Protein AF-R0KTE3-F1 (afdb_monomer)

pLDDT: mean 73.32, std 13.69, range [32.09, 93.12]

Mean predicted aligned error: 16.21 Å

Nearest PDB structures (foldseek):
  3prx-assembly2_D  TM=3.573E-01  e=3.200E+00  Naja kaouthia
  1yyc-assembly1_A  TM=2.427E-01  e=2.698E+00  Arabidopsis thaliana
  8ayh-assembly1_B  TM=3.514E-01  e=5.982E+00  Naja kaouthia
  3hs0-assembly1_F  TM=3.375E-01  e=6.332E+00  Naja kaouthia

Sequence (342 aa):
MNWLIIILIYLTNVMSEKNLFCIKKAYFLEHNFWSDDQRQDKTDKGYLFKVIISVKGDNSSRYGVEYDLTNCHYFKSTKLRYAVLDEWMMKDILHSKAYDDKCFLRFIFLFTDKSIQDHKCFKICESDVKLYKTYKLLEKMSENSMTLKSEELEIRMYHIKERFKGFAYIKLLKLNEYILKISEKKLKEKLENIKDDVKFKFYYFNSPFECLKNLQIFVKEIRCFKLVEENVLPSNLTGFVEISIDSTTTMQGSKFTDQLYEKCLNKIDTFDFDVENKSMQTLKFLFKKCCNHLKTKLLENHFLFLIGNEYTIDFYLDKFCDLIYESLELDHVKQILKIKKR

Foldseek 3Di:
DDVVVVVVVVVVVVPPPDPPDPVDDWDKDWDDCADLVLFFDQDPQATFAKKKKWWQADVRDIDIDIDGSVQWDQDPVVRIIIHTDDPVRVVRQVVCVVVVHFTKMKMKTWHANDTDDDPVCSVVRPPGIDIDIFIFTWADPDPRDIDTDPPPVVRVVVLLVVVVVVCVVVVVDDLVCLLPPDDLVNNVVVVVVCVVPCPDDDDPAPDPSRSVVVVSVVSNPFQWAAEDEPPPPPPPDDDDDPPPDDPQRYDYLVRQLVVLLVLLVVVVVVDDAPADPVLVVVVSVLSSVLSVVVSVVRNSVRDTHTDDPVCGPVNVSNVSSVVSCVVCPVVVSVCSRVVPPD

Radius of gyration: 31.29 Å; Cα contacts (8 Å, |Δi|>4): 355; chains: 1; bounding box: 75×63×82 Å

Organism: Nosema bombycis (strain CQ1 / CVCC 102059) (NCBI:txid578461)

Solvent-accessible surface area (backbone atoms only — not comparable to full-atom values): 20510 Å² total; per-residue (Å²): 132,59,66,67,57,54,50,50,52,48,54,53,54,63,58,68,80,47,97,74,79,77,83,73,87,83,47,70,44,80,55,77,91,58,51,100,82,68,44,65,58,78,49,100,76,26,15,63,60,39,39,36,43,30,40,65,38,97,83,75,49,67,54,70,51,80,39,40,77,89,62,47,46,74,40,82,90,78,74,44,31,33,35,72,52,53,70,67,57,48,49,35,53,56,53,40,50,74,72,78,43,84,40,54,40,36,40,36,41,34,16,25,87,59,80,81,90,49,79,80,55,61,77,70,52,67,85,64,56,45,77,46,75,52,61,33,42,56,43,78,78,49,99,89,43,69,46,76,44,80,59,60,67,64,42,49,52,51,54,52,52,58,50,52,52,51,38,43,73,74,62,70,62,49,60,53,55,47,66,41,90,67,50,72,66,62,55,48,55,58,51,59,79,38,62,93,70,67,90,67,88,64,88,92,34,99,39,75,64,54,48,52,51,53,47,31,51,51,59,59,70,51,51,41,58,38,59,39,59,80,85,72,55,79,78,82,68,83,84,80,76,87,74,82,74,58,72,86,36,44,44,42,44,66,59,49,38,53,55,35,45,50,56,43,49,56,64,51,71,74,51,95,69,92,63,60,72,68,59,56,50,52,51,54,51,50,51,50,50,52,37,52,50,50,44,54,53,49,60,68,33,81,71,88,44,67,48,50,99,88,34,48,68,68,56,51,40,50,53,53,35,52,50,54,46,58,75,58,36,60,66,56,48,54,39,68,62,52,67,75,84,113

Secondary structure (DSSP, 8-state):
--HHHHHHHHHHHHHHSS--------EEEEE-SS-TTS--PEETTEEEEEEEEEEE-TTS-EEEEEE-TTTEEEETTTTEEEEEEPHHHHHHHHHHHHTT---EEEEEEEEESS---SGGGGGTGGGG-EEEEEEEEEEEEETTEEEEE--HHHHHHHHHHHHHHHHHHTT---HHHHHTT--HHHHHHHHHTTTTT-----SSSSSHHHHHHHHHHHHHHS-B-EEE-GGGS-SS--SS------TTTEEEHHHHHHHHHHHHHHHHHTS-----HHHHHHHHHHHHHHHHHHHHHHHTT----B-BTTB-HHHHHHHHHHHHHHHT-HHHHHHHHHTT--

Structure (mmCIF, N/CA/C/O backbone):
data_AF-R0KTE3-F1
#
_entry.id   AF-R0KTE3-F1
#
loop_
_atom_site.group_PDB
_atom_site.id
_atom_site.type_symbol
_atom_site.label_atom_id
_atom_site.label_alt_id
_atom_site.label_comp_id
_atom_site.label_asym_id
_atom_site.label_entity_id
_atom_site.label_seq_id
_atom_site.pdbx_PDB_ins_code
_atom_site.Cartn_x
_atom_site.Cartn_y
_atom_site.Cartn_z
_atom_site.occupancy
_atom_site.B_iso_or_equiv
_atom_site.auth_seq_id
_atom_site.auth_comp_id
_atom_site.auth_asym_id
_atom_site.auth_atom_id
_atom_site.pdbx_PDB_model_num
ATOM 1 N N . MET A 1 1 ? 49.357 38.062 -41.057 1.00 52.97 1 MET A N 1
ATOM 2 C CA . MET A 1 1 ? 48.260 37.890 -40.080 1.00 52.97 1 MET A CA 1
ATOM 3 C C . MET A 1 1 ? 47.536 36.609 -40.446 1.00 52.97 1 MET A C 1
ATOM 5 O O . MET A 1 1 ? 47.064 36.495 -41.568 1.00 52.97 1 MET A O 1
ATOM 9 N N . ASN A 1 2 ? 47.632 35.587 -39.599 1.00 68.62 2 ASN A N 1
ATOM 10 C CA . ASN A 1 2 ? 47.331 34.212 -39.986 1.00 68.62 2 ASN A CA 1
ATOM 11 C C . ASN A 1 2 ? 45.809 34.036 -40.107 1.00 68.62 2 ASN A C 1
ATOM 13 O O . ASN A 1 2 ? 45.103 34.187 -39.113 1.00 68.62 2 ASN A O 1
ATOM 17 N N . TRP A 1 3 ? 45.295 33.742 -41.303 1.00 62.78 3 TRP A N 1
ATOM 18 C CA . TRP A 1 3 ? 43.854 33.576 -41.549 1.00 62.78 3 TRP A CA 1
ATOM 19 C C . TRP A 1 3 ? 43.215 32.534 -40.626 1.00 62.78 3 TRP A C 1
ATOM 21 O O . TRP A 1 3 ? 42.072 32.684 -40.216 1.00 62.78 3 TRP A O 1
ATOM 31 N N . LEU A 1 4 ? 43.998 31.540 -40.210 1.00 65.94 4 LEU A N 1
ATOM 32 C CA . LEU A 1 4 ? 43.628 30.528 -39.223 1.00 65.94 4 LEU A CA 1
ATOM 33 C C . LEU A 1 4 ? 43.322 31.123 -37.837 1.00 65.94 4 LEU A C 1
ATOM 35 O O . LEU A 1 4 ? 42.384 30.691 -37.181 1.00 65.94 4 LEU A O 1
ATOM 39 N N . ILE A 1 5 ? 44.066 32.153 -37.420 1.00 70.81 5 ILE A N 1
ATOM 40 C CA . ILE A 1 5 ? 43.830 32.877 -36.161 1.00 70.81 5 ILE A CA 1
ATOM 41 C C . ILE A 1 5 ? 42.570 33.735 -36.281 1.00 70.81 5 ILE A C 1
ATOM 43 O O . ILE A 1 5 ? 41.778 33.777 -35.350 1.00 70.81 5 ILE A O 1
ATOM 47 N N . ILE A 1 6 ? 42.342 34.363 -37.437 1.00 70.19 6 ILE A N 1
ATOM 48 C CA . ILE A 1 6 ? 41.121 35.141 -37.689 1.00 70.19 6 ILE A CA 1
ATOM 49 C C . ILE A 1 6 ? 39.896 34.218 -37.677 1.00 70.19 6 ILE A C 1
ATOM 51 O O . ILE A 1 6 ? 38.914 34.544 -37.025 1.00 70.19 6 ILE A O 1
ATOM 55 N N . ILE A 1 7 ? 39.971 33.043 -38.313 1.00 73.19 7 ILE A N 1
ATOM 56 C CA . ILE A 1 7 ? 38.907 32.026 -38.300 1.00 73.19 7 ILE A CA 1
ATOM 57 C C . ILE A 1 7 ? 38.677 31.485 -36.884 1.00 73.19 7 ILE A C 1
ATOM 59 O O . ILE A 1 7 ? 37.528 31.353 -36.478 1.00 73.19 7 ILE A O 1
ATOM 63 N N . LEU A 1 8 ? 39.736 31.213 -36.114 1.00 67.19 8 LEU A N 1
ATOM 64 C CA . LEU A 1 8 ? 39.616 30.762 -34.724 1.00 67.19 8 LEU A CA 1
ATOM 65 C C . LEU A 1 8 ? 38.976 31.827 -33.829 1.00 67.19 8 LEU A C 1
ATOM 67 O O . LEU A 1 8 ? 38.082 31.485 -33.066 1.00 67.19 8 LEU A O 1
ATOM 71 N N . ILE A 1 9 ? 39.368 33.099 -33.971 1.00 69.69 9 ILE A N 1
ATOM 72 C CA . ILE A 1 9 ? 38.763 34.233 -33.252 1.00 69.69 9 ILE A CA 1
ATOM 73 C C . ILE A 1 9 ? 37.302 34.428 -33.672 1.00 69.69 9 ILE A C 1
ATOM 75 O O . ILE A 1 9 ? 36.454 34.735 -32.841 1.00 69.69 9 ILE A O 1
ATOM 79 N N . TYR A 1 10 ? 36.981 34.226 -34.952 1.00 62.72 10 TYR A N 1
ATOM 80 C CA . TYR A 1 10 ? 35.607 34.311 -35.443 1.00 62.72 10 TYR A CA 1
ATOM 81 C C . TYR A 1 10 ? 34.751 33.155 -34.913 1.00 62.72 10 TYR A C 1
ATOM 83 O O . TYR A 1 10 ? 33.626 33.380 -34.490 1.00 62.72 10 TYR A O 1
ATOM 91 N N . LEU A 1 11 ? 35.285 31.930 -34.863 1.00 59.88 11 LEU A N 1
ATOM 92 C CA . LEU A 1 11 ? 34.605 30.774 -34.276 1.00 59.88 11 LEU A CA 1
ATOM 93 C C . LEU A 1 11 ? 34.394 30.949 -32.768 1.00 59.88 11 LEU A C 1
ATOM 95 O O . LEU A 1 11 ? 33.311 30.640 -32.283 1.00 59.88 11 LEU A O 1
ATOM 99 N N . THR A 1 12 ? 35.371 31.486 -32.032 1.00 55.06 12 THR A N 1
ATOM 100 C CA . THR A 1 12 ? 35.216 31.744 -30.592 1.00 55.06 12 THR A CA 1
ATOM 101 C C . THR A 1 12 ? 34.282 32.919 -30.297 1.00 55.06 12 THR A C 1
ATOM 103 O O . THR A 1 12 ? 33.508 32.823 -29.348 1.00 55.06 12 THR A O 1
ATOM 106 N N . ASN A 1 13 ? 34.273 33.979 -31.115 1.00 52.38 13 ASN A N 1
ATOM 107 C CA . ASN A 1 13 ? 33.342 35.107 -30.958 1.00 52.38 13 ASN A CA 1
ATOM 108 C C . ASN A 1 13 ? 31.910 34.770 -31.408 1.00 52.38 13 ASN A C 1
ATOM 110 O O . ASN A 1 13 ? 30.953 35.177 -30.758 1.00 52.38 13 ASN A O 1
ATOM 114 N N . VAL A 1 14 ? 31.730 33.967 -32.462 1.00 54.00 14 VAL A N 1
ATOM 115 C CA . VAL A 1 14 ? 30.402 33.451 -32.849 1.00 54.00 14 VAL A CA 1
ATOM 116 C C . VAL A 1 14 ? 29.874 32.457 -31.805 1.00 54.00 14 VAL A C 1
ATOM 118 O O . VAL A 1 14 ? 28.663 32.361 -31.608 1.00 54.00 14 VAL A O 1
ATOM 121 N N . MET A 1 15 ? 30.761 31.755 -31.089 1.00 49.03 15 MET A N 1
ATOM 122 C CA . MET A 1 15 ? 30.384 30.880 -29.975 1.00 49.03 15 MET A CA 1
ATOM 123 C C . MET A 1 15 ? 30.078 31.617 -28.661 1.00 49.03 15 MET A C 1
ATOM 125 O O . MET A 1 15 ? 29.427 31.019 -27.806 1.00 49.03 15 MET A O 1
ATOM 129 N N . SER A 1 16 ? 30.503 32.874 -28.474 1.00 46.66 16 SER A N 1
ATOM 130 C CA . SER A 1 16 ? 30.312 33.592 -27.202 1.00 46.66 16 SER A CA 1
ATOM 131 C C . SER A 1 16 ? 29.009 34.399 -27.119 1.00 46.66 16 SER A C 1
ATOM 133 O O . SER A 1 16 ? 28.494 34.592 -26.021 1.00 46.66 16 SER A O 1
ATOM 135 N N . GLU A 1 17 ? 28.423 34.820 -28.246 1.00 48.06 17 GLU A N 1
ATOM 136 C CA . GLU A 1 17 ? 27.247 35.712 -28.239 1.00 48.06 17 GLU A CA 1
ATOM 137 C C . GLU A 1 17 ? 25.883 35.001 -28.286 1.00 48.06 17 GLU A C 1
ATOM 139 O O . GLU A 1 17 ? 24.845 35.633 -28.079 1.00 48.06 17 GLU A O 1
ATOM 144 N N . LYS A 1 18 ? 25.837 33.679 -28.495 1.00 44.41 18 LYS A N 1
ATOM 145 C CA . LYS A 1 18 ? 24.596 32.895 -28.386 1.00 44.41 18 LYS A CA 1
ATOM 146 C C . LYS A 1 18 ? 24.869 31.553 -27.721 1.00 44.41 18 LYS A C 1
ATOM 148 O O . LYS A 1 18 ? 25.571 30.721 -28.281 1.00 44.41 18 LYS A O 1
ATOM 153 N N . ASN A 1 19 ? 24.244 31.330 -26.564 1.00 47.84 19 ASN A N 1
ATOM 154 C CA . ASN A 1 19 ? 24.105 30.043 -25.870 1.00 47.84 19 ASN A CA 1
ATOM 155 C C . ASN A 1 19 ? 23.561 28.934 -26.806 1.00 47.84 19 ASN A C 1
ATOM 157 O O . ASN A 1 19 ? 22.379 28.602 -26.749 1.00 47.84 19 ASN A O 1
ATOM 161 N N . LEU A 1 20 ? 24.387 28.378 -27.698 1.00 47.66 20 LEU A N 1
ATOM 162 C CA . LEU A 1 20 ? 23.960 27.418 -28.729 1.00 47.66 20 LEU A CA 1
ATOM 163 C C . LEU A 1 20 ? 24.294 25.962 -28.401 1.00 47.66 20 LEU A C 1
ATOM 165 O O . LEU A 1 20 ? 23.737 25.062 -29.025 1.00 47.66 20 LEU A O 1
ATOM 169 N N . PHE A 1 21 ? 25.116 25.698 -27.385 1.00 44.34 21 PHE A N 1
ATOM 170 C CA . PHE A 1 21 ? 25.274 24.344 -26.859 1.00 44.34 21 PHE A CA 1
ATOM 171 C C . PHE A 1 21 ? 24.384 24.160 -25.637 1.00 44.34 21 PHE A C 1
ATOM 173 O O . PHE A 1 21 ? 24.804 24.328 -24.495 1.00 44.34 21 PHE A O 1
ATOM 180 N N . CYS A 1 22 ? 23.130 23.782 -25.881 1.00 44.28 22 CYS A N 1
ATOM 181 C CA . CYS A 1 22 ? 22.333 23.156 -24.839 1.00 44.28 22 CYS A CA 1
ATOM 182 C C . CYS A 1 22 ? 22.894 21.741 -24.633 1.00 44.28 22 CYS A C 1
ATOM 184 O O . CYS A 1 22 ? 22.563 20.816 -25.376 1.00 44.28 22 CYS A O 1
ATOM 186 N N . ILE A 1 23 ? 23.801 21.576 -23.665 1.00 52.78 23 ILE A N 1
ATOM 187 C CA . ILE A 1 23 ? 24.231 20.248 -23.216 1.00 52.78 23 ILE A CA 1
ATOM 188 C C . ILE A 1 23 ? 23.032 19.622 -22.501 1.00 52.78 23 ILE A C 1
ATOM 190 O O . ILE A 1 23 ? 22.838 19.794 -21.299 1.00 52.78 23 ILE A O 1
ATOM 194 N N . LYS A 1 24 ? 22.181 18.930 -23.262 1.00 61.94 24 LYS A N 1
ATOM 195 C CA . LYS A 1 24 ? 21.044 18.204 -22.707 1.00 61.94 24 LYS A CA 1
ATOM 196 C C . LYS A 1 24 ? 21.540 16.870 -22.163 1.00 61.94 24 LYS A C 1
ATOM 198 O O . LYS A 1 24 ? 22.007 16.017 -22.916 1.00 61.94 24 LYS A O 1
ATOM 203 N N . LYS A 1 25 ? 21.446 16.686 -20.846 1.00 72.19 25 LYS A N 1
ATOM 204 C CA . LYS A 1 25 ? 21.717 15.393 -20.212 1.00 72.19 25 LYS A CA 1
ATOM 205 C C . LYS A 1 25 ? 20.638 14.407 -20.665 1.00 72.19 25 LYS A C 1
ATOM 207 O O . LYS A 1 25 ? 19.462 14.603 -20.375 1.00 72.19 25 LYS A O 1
ATOM 212 N N . ALA A 1 26 ? 21.040 13.379 -21.404 1.00 78.25 26 ALA A N 1
ATOM 213 C CA . ALA A 1 26 ? 20.163 12.285 -21.798 1.00 78.25 26 ALA A CA 1
ATOM 214 C C . ALA A 1 26 ? 20.312 11.131 -20.806 1.00 78.25 26 ALA A C 1
ATOM 216 O O . ALA A 1 26 ? 21.421 10.804 -20.377 1.00 78.25 26 ALA A O 1
ATOM 217 N N . TYR A 1 27 ? 19.190 10.520 -20.448 1.00 84.19 27 TYR A N 1
ATOM 218 C CA . TYR A 1 27 ? 19.152 9.367 -19.565 1.00 84.19 27 TYR A CA 1
ATOM 219 C C . TYR A 1 27 ? 18.698 8.155 -20.360 1.00 84.19 27 TYR A C 1
ATOM 221 O O . TYR A 1 27 ? 17.796 8.241 -21.192 1.00 84.19 27 TYR A O 1
ATOM 229 N N . PHE A 1 28 ? 19.333 7.023 -20.094 1.00 87.62 28 PHE A N 1
ATOM 230 C CA . PHE A 1 28 ? 19.101 5.794 -20.828 1.00 87.62 28 PHE A CA 1
ATOM 231 C C . PHE A 1 28 ? 18.788 4.675 -19.847 1.00 87.62 28 PHE A C 1
ATOM 233 O O . PHE A 1 28 ? 19.447 4.542 -18.816 1.00 87.62 28 PHE A O 1
ATOM 240 N N . LEU A 1 29 ? 17.795 3.861 -20.186 1.00 89.12 29 LEU A N 1
ATOM 241 C CA . LEU A 1 29 ? 17.540 2.599 -19.517 1.00 89.12 29 LEU A CA 1
ATOM 242 C C . LEU A 1 29 ? 18.116 1.470 -20.356 1.00 89.12 29 LEU A C 1
ATOM 244 O O . LEU A 1 29 ? 17.641 1.219 -21.461 1.00 89.12 29 LEU A O 1
ATOM 248 N N . GLU A 1 30 ? 19.097 0.772 -19.802 1.00 89.69 30 GLU A N 1
ATOM 249 C CA . GLU A 1 30 ? 19.595 -0.477 -20.365 1.00 89.69 30 GLU A CA 1
ATOM 250 C C . GLU A 1 30 ? 18.544 -1.593 -20.223 1.00 89.69 30 GLU A C 1
ATOM 252 O O . GLU A 1 30 ? 17.958 -1.765 -19.150 1.00 89.69 30 GLU A O 1
ATOM 257 N N . HIS A 1 31 ? 18.275 -2.344 -21.295 1.00 86.62 31 HIS A N 1
ATOM 258 C CA . HIS A 1 31 ? 17.263 -3.405 -21.279 1.00 86.62 31 HIS A CA 1
ATOM 259 C C . HIS A 1 31 ? 17.545 -4.564 -22.246 1.00 86.62 31 HIS A C 1
ATOM 261 O O . HIS A 1 31 ? 18.349 -4.467 -23.168 1.00 86.62 31 HIS A O 1
ATOM 267 N N . ASN A 1 32 ? 16.796 -5.657 -22.074 1.00 84.81 32 ASN A N 1
ATOM 268 C CA . ASN A 1 32 ? 16.835 -6.861 -22.911 1.00 84.81 32 ASN A CA 1
ATOM 269 C C . ASN A 1 32 ? 15.440 -7.302 -23.409 1.00 84.81 32 ASN A C 1
ATOM 271 O O . ASN A 1 32 ? 15.202 -8.483 -23.623 1.00 84.81 32 ASN A O 1
ATOM 275 N N . PHE A 1 33 ? 14.501 -6.362 -23.569 1.00 85.38 33 PHE A N 1
ATOM 276 C CA . PHE A 1 33 ? 13.105 -6.660 -23.938 1.00 85.38 33 PHE A CA 1
ATOM 277 C C . PHE A 1 33 ? 12.910 -7.399 -25.278 1.00 85.38 33 PHE A C 1
ATOM 279 O O . PHE A 1 33 ? 12.030 -8.248 -25.362 1.00 85.38 33 PHE A O 1
ATOM 286 N N . TRP A 1 34 ? 13.701 -7.073 -26.304 1.00 82.00 34 TRP A N 1
ATOM 287 C CA . TRP A 1 34 ? 13.655 -7.686 -27.647 1.00 82.00 34 TRP A CA 1
ATOM 288 C C . TRP A 1 34 ? 14.995 -8.343 -27.989 1.00 82.00 34 TRP A C 1
ATOM 290 O O . TRP A 1 34 ? 15.933 -8.178 -27.216 1.00 82.00 34 TRP A O 1
ATOM 300 N N . SER A 1 35 ? 15.111 -9.050 -29.114 1.00 72.75 35 SER A N 1
ATOM 301 C CA . SER A 1 35 ? 16.341 -9.711 -29.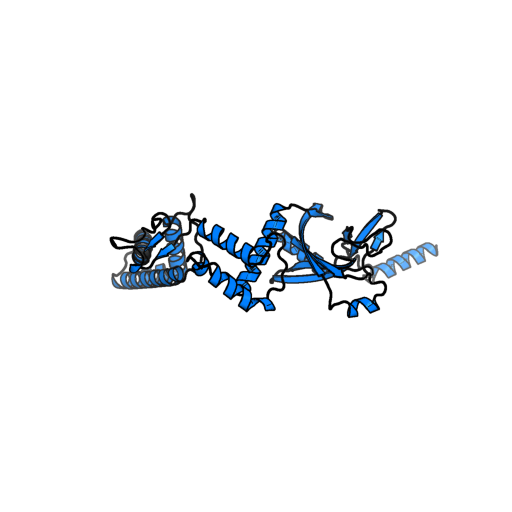594 1.00 72.75 35 SER A CA 1
ATOM 302 C C . SER A 1 35 ? 17.312 -8.781 -30.341 1.00 72.75 35 SER A C 1
ATOM 304 O O . SER A 1 35 ? 17.004 -7.624 -30.653 1.00 72.75 35 SER A O 1
ATOM 306 N N . ASP A 1 36 ? 18.525 -9.285 -30.616 1.00 68.88 36 ASP A N 1
ATOM 307 C CA . ASP A 1 36 ? 19.674 -8.598 -31.261 1.00 68.88 36 ASP A CA 1
ATOM 308 C C . ASP A 1 36 ? 19.378 -8.018 -32.636 1.00 68.88 36 ASP A C 1
ATOM 310 O O . ASP A 1 36 ? 19.918 -6.975 -32.999 1.00 68.88 36 ASP A O 1
ATOM 314 N N . ASP A 1 37 ? 18.435 -8.614 -33.345 1.00 68.56 37 ASP A N 1
ATOM 315 C CA . ASP A 1 37 ? 17.954 -8.185 -34.651 1.00 68.56 37 ASP A CA 1
ATOM 316 C C . ASP A 1 37 ? 16.682 -7.322 -34.586 1.00 68.56 37 ASP A C 1
ATOM 318 O O . ASP A 1 37 ? 16.039 -7.115 -35.613 1.00 68.56 37 ASP A O 1
ATOM 322 N N . GLN A 1 38 ? 16.317 -6.812 -33.399 1.00 66.38 38 GLN A N 1
ATOM 323 C CA . GLN A 1 38 ? 15.084 -6.047 -33.161 1.00 66.38 38 GLN A CA 1
ATOM 324 C C . GLN A 1 38 ? 13.821 -6.806 -33.605 1.00 66.38 38 GLN A C 1
ATOM 326 O O . GLN A 1 38 ? 12.817 -6.202 -33.985 1.00 66.38 38 GLN A O 1
ATOM 331 N N . ARG A 1 39 ? 13.849 -8.142 -33.560 1.00 71.81 39 ARG A N 1
ATOM 332 C CA . ARG A 1 39 ? 12.676 -8.960 -33.853 1.00 71.81 39 ARG A CA 1
ATOM 333 C C . ARG A 1 39 ? 11.830 -9.166 -32.604 1.00 71.81 39 ARG A C 1
ATOM 335 O O . ARG A 1 39 ? 12.275 -9.052 -31.461 1.00 71.81 39 ARG A O 1
ATOM 342 N N . GLN A 1 40 ? 10.556 -9.441 -32.850 1.00 77.31 40 GLN A N 1
ATOM 343 C CA . GLN A 1 40 ? 9.650 -9.895 -31.809 1.00 77.31 40 GLN A CA 1
ATOM 344 C C . GLN A 1 40 ? 9.795 -11.405 -31.673 1.00 77.31 40 GLN A C 1
ATOM 346 O O . GLN A 1 40 ? 9.315 -12.157 -32.524 1.00 77.31 40 GLN A O 1
ATOM 351 N N . ASP A 1 41 ? 10.418 -11.843 -30.589 1.00 81.69 41 ASP A N 1
ATOM 352 C CA . ASP A 1 41 ? 10.446 -13.258 -30.252 1.00 81.69 41 ASP A CA 1
ATOM 353 C C . ASP A 1 41 ? 9.087 -13.708 -29.716 1.00 81.69 41 ASP A C 1
ATOM 355 O O . ASP A 1 41 ? 8.407 -12.998 -28.963 1.00 81.69 41 ASP A O 1
ATOM 359 N N . LYS A 1 42 ? 8.685 -14.920 -30.104 1.00 85.94 42 LYS A N 1
ATOM 360 C CA . LYS A 1 42 ? 7.496 -15.557 -29.545 1.00 85.94 42 LYS A CA 1
ATOM 361 C C . LYS A 1 42 ? 7.826 -16.086 -28.153 1.00 85.94 42 LYS A C 1
ATOM 363 O O . LYS A 1 42 ? 8.669 -16.964 -28.002 1.00 85.94 42 LYS A O 1
ATOM 368 N N . THR A 1 43 ? 7.107 -15.598 -27.154 1.00 86.06 43 THR A N 1
ATOM 369 C CA . THR A 1 43 ? 7.137 -16.117 -25.781 1.00 86.06 43 THR A CA 1
ATOM 370 C C . THR A 1 43 ? 5.931 -17.020 -25.514 1.00 86.06 43 THR A C 1
ATOM 372 O O . THR A 1 43 ? 4.998 -17.094 -26.320 1.00 86.06 43 THR A O 1
ATOM 375 N N . ASP A 1 44 ? 5.903 -17.657 -24.344 1.00 84.31 44 ASP A N 1
ATOM 376 C CA . ASP A 1 44 ? 4.721 -18.332 -23.786 1.00 84.31 44 ASP A CA 1
ATOM 377 C C . ASP A 1 44 ? 3.484 -17.412 -23.717 1.00 84.31 44 ASP A C 1
ATOM 379 O O . ASP A 1 44 ? 2.344 -17.870 -23.797 1.00 84.31 44 ASP A O 1
ATOM 383 N N . LYS A 1 45 ? 3.705 -16.095 -23.626 1.00 82.44 45 LYS A N 1
ATOM 384 C CA . LYS A 1 45 ? 2.665 -15.058 -23.565 1.00 82.44 45 LYS A CA 1
ATOM 385 C C . LYS A 1 45 ? 2.306 -14.457 -24.927 1.00 82.44 45 LYS A C 1
ATOM 387 O O . LYS A 1 45 ? 1.393 -13.633 -24.978 1.00 82.44 45 LYS A O 1
ATOM 392 N N . GLY A 1 46 ? 2.980 -14.865 -26.004 1.00 87.19 46 GLY A N 1
ATOM 393 C CA . GLY A 1 46 ? 2.856 -14.294 -27.348 1.00 87.19 46 GLY A CA 1
ATOM 394 C C . GLY A 1 46 ? 4.054 -13.419 -27.729 1.00 87.19 46 GLY A C 1
ATOM 395 O O . GLY A 1 46 ? 5.143 -13.554 -27.173 1.00 87.19 46 GLY A O 1
ATOM 396 N N . TYR A 1 47 ? 3.861 -12.519 -28.685 1.00 87.75 47 TYR A N 1
ATOM 397 C CA . TYR A 1 47 ? 4.879 -11.598 -29.188 1.00 87.75 47 TYR A CA 1
ATOM 398 C C . TYR A 1 47 ? 4.861 -10.291 -28.397 1.00 87.75 47 TYR A C 1
ATOM 400 O O . TYR A 1 47 ? 3.812 -9.645 -28.306 1.00 87.75 47 TYR A O 1
ATOM 408 N N . LEU A 1 48 ? 6.005 -9.896 -27.822 1.00 87.69 48 LEU A N 1
ATOM 409 C CA . LEU A 1 48 ? 6.117 -8.621 -27.111 1.00 87.69 48 LEU A CA 1
ATOM 410 C C . LEU A 1 48 ? 6.059 -7.466 -28.110 1.00 87.69 48 LEU A C 1
ATOM 412 O O . LEU A 1 48 ? 6.987 -7.239 -28.887 1.00 87.69 48 LEU A O 1
ATOM 416 N N . PHE A 1 49 ? 4.970 -6.717 -28.037 1.00 84.44 49 PHE A N 1
ATOM 417 C CA . PHE A 1 49 ? 4.704 -5.606 -28.929 1.00 84.44 49 PHE A CA 1
ATOM 418 C C . PHE A 1 49 ? 5.194 -4.278 -28.328 1.00 84.44 49 PHE A C 1
ATOM 420 O O . PHE A 1 49 ? 5.912 -3.536 -28.996 1.00 84.44 49 PHE A O 1
ATOM 427 N N . LYS A 1 50 ? 4.847 -3.986 -27.071 1.00 87.75 50 LYS A N 1
ATOM 428 C CA . LYS A 1 50 ? 5.121 -2.685 -26.442 1.00 87.75 50 LYS A CA 1
ATOM 429 C C . LYS A 1 50 ? 5.464 -2.845 -24.963 1.00 87.75 50 LYS A C 1
ATOM 431 O O . LYS A 1 50 ? 4.919 -3.715 -24.280 1.00 87.75 50 LYS A O 1
ATOM 436 N N . VAL A 1 51 ? 6.340 -1.983 -24.459 1.00 89.56 51 VAL A N 1
ATOM 437 C CA . VAL A 1 51 ? 6.681 -1.862 -23.039 1.00 89.56 51 VAL A CA 1
ATOM 438 C C . VAL A 1 51 ? 6.372 -0.447 -22.578 1.00 89.56 51 VAL A C 1
ATOM 440 O O . VAL A 1 51 ? 6.947 0.508 -23.073 1.00 89.56 51 VAL A O 1
ATOM 443 N N . ILE A 1 52 ? 5.486 -0.292 -21.602 1.00 91.12 52 ILE A N 1
ATOM 444 C CA . ILE A 1 52 ? 5.200 1.000 -20.978 1.00 91.12 52 ILE A CA 1
ATOM 445 C C . ILE A 1 52 ? 5.919 1.047 -19.639 1.00 91.12 52 ILE A C 1
ATOM 447 O O . ILE A 1 52 ? 5.674 0.205 -18.768 1.00 91.12 52 ILE A O 1
ATOM 451 N N . ILE A 1 53 ? 6.779 2.043 -19.454 1.00 91.75 53 ILE A N 1
ATOM 452 C CA . ILE A 1 53 ? 7.484 2.275 -18.195 1.00 91.75 53 ILE A CA 1
ATOM 453 C C . ILE A 1 53 ? 6.928 3.543 -17.576 1.00 91.75 53 ILE A C 1
ATOM 455 O O . ILE A 1 53 ? 6.759 4.550 -18.248 1.00 91.75 53 ILE A O 1
ATOM 459 N N . SER A 1 54 ? 6.593 3.489 -16.293 1.00 90.56 54 SER A N 1
ATOM 460 C CA . SER A 1 54 ? 6.013 4.633 -15.592 1.00 90.56 54 SER A CA 1
ATOM 461 C C . SER A 1 54 ? 6.505 4.737 -14.162 1.00 90.56 54 SER A C 1
ATOM 463 O O . SER A 1 54 ? 6.786 3.729 -13.512 1.00 90.56 54 SER A O 1
ATOM 465 N N . VAL A 1 55 ? 6.549 5.963 -13.663 1.00 88.50 55 VAL A N 1
ATOM 466 C CA . VAL A 1 55 ? 6.917 6.310 -12.290 1.00 88.50 55 VAL A CA 1
ATOM 467 C C . VAL A 1 55 ? 5.747 7.043 -11.635 1.00 88.50 55 VAL A C 1
ATOM 469 O O . VAL A 1 55 ? 4.863 7.570 -12.314 1.00 88.50 55 VAL A O 1
ATOM 472 N N . LYS A 1 56 ? 5.655 6.970 -10.307 1.00 82.44 56 LYS A N 1
ATOM 473 C CA . LYS A 1 56 ? 4.633 7.695 -9.549 1.00 82.44 56 LYS A CA 1
ATOM 474 C C . LYS A 1 56 ? 5.149 9.113 -9.284 1.00 82.44 56 LYS A C 1
ATOM 476 O O . LYS A 1 56 ? 6.212 9.233 -8.690 1.00 82.44 56 LYS A O 1
ATOM 481 N N . GLY A 1 57 ? 4.382 10.124 -9.683 1.00 72.88 57 GLY A N 1
ATOM 482 C CA . GLY A 1 57 ? 4.654 11.525 -9.363 1.00 72.88 57 GLY A CA 1
ATOM 483 C C . GLY A 1 57 ? 3.975 11.984 -8.066 1.00 72.88 57 GLY A C 1
ATOM 484 O O . GLY A 1 57 ? 3.265 11.216 -7.397 1.00 72.88 57 GLY A O 1
ATOM 485 N N . ASP A 1 58 ? 4.162 13.264 -7.752 1.00 60.22 58 ASP A N 1
ATOM 486 C CA . ASP A 1 58 ? 3.862 13.886 -6.451 1.00 60.22 58 ASP A CA 1
ATOM 487 C C . ASP A 1 58 ? 2.377 13.805 -6.059 1.00 60.22 58 ASP A C 1
ATOM 489 O O . ASP A 1 58 ? 2.040 13.548 -4.905 1.00 60.22 58 ASP A O 1
ATOM 493 N N . ASN A 1 59 ? 1.469 13.872 -7.038 1.00 57.09 59 ASN A N 1
ATOM 494 C CA . ASN A 1 59 ? 0.017 13.855 -6.817 1.00 57.09 59 ASN A CA 1
ATOM 495 C C . ASN A 1 59 ? -0.637 12.500 -7.097 1.00 57.09 59 ASN A C 1
ATOM 497 O O . ASN A 1 59 ? -1.809 12.432 -7.465 1.00 57.09 59 ASN A O 1
ATOM 501 N N . SER A 1 60 ? 0.104 11.395 -6.979 1.00 60.72 60 SER A N 1
ATOM 502 C CA . SER A 1 60 ? -0.357 10.039 -7.332 1.00 60.72 60 SER A CA 1
ATOM 503 C C . SER A 1 60 ? -0.737 9.820 -8.805 1.00 60.72 60 SER A C 1
ATOM 505 O O . SER A 1 60 ? -1.081 8.696 -9.185 1.00 60.72 60 SER A O 1
ATOM 507 N N . SER A 1 61 ? -0.576 10.843 -9.648 1.00 67.44 61 SER A N 1
ATOM 508 C CA . SER A 1 61 ? -0.495 10.703 -11.096 1.00 67.44 61 SER A CA 1
ATOM 509 C C . SER A 1 61 ? 0.722 9.853 -11.471 1.00 67.44 61 SER A C 1
ATOM 511 O O . SER A 1 61 ? 1.705 9.743 -10.731 1.00 67.44 61 SER A O 1
ATOM 513 N N . ARG A 1 62 ? 0.633 9.176 -12.616 1.00 71.44 62 ARG A N 1
ATOM 514 C CA . ARG A 1 62 ? 1.747 8.412 -13.173 1.00 71.44 62 ARG A CA 1
ATOM 515 C C . ARG A 1 62 ? 2.115 8.998 -14.513 1.00 71.44 62 ARG A C 1
ATOM 517 O O . ARG A 1 62 ? 1.276 8.994 -15.411 1.00 71.44 62 ARG A O 1
ATOM 524 N N . TYR A 1 63 ? 3.361 9.419 -14.645 1.00 79.44 63 TYR A N 1
ATOM 525 C CA . TYR A 1 63 ? 3.940 9.682 -15.946 1.00 79.44 63 TYR A CA 1
ATOM 526 C C . TYR A 1 63 ? 4.458 8.364 -16.527 1.00 79.44 63 TYR A C 1
ATOM 528 O O . TYR A 1 63 ? 5.088 7.573 -15.817 1.00 79.44 63 TYR A O 1
ATOM 536 N N . GLY A 1 64 ? 4.122 8.081 -17.784 1.00 83.94 64 GLY A N 1
ATOM 537 C CA . GLY A 1 64 ? 4.485 6.842 -18.455 1.00 83.94 64 GLY A CA 1
ATOM 538 C C . GLY A 1 64 ? 4.949 7.088 -19.877 1.00 83.94 64 GLY A C 1
ATOM 539 O O . GLY A 1 64 ? 4.334 7.868 -20.595 1.00 83.94 64 GLY A O 1
ATOM 540 N N . VAL A 1 65 ? 6.012 6.393 -20.263 1.00 87.06 65 VAL A N 1
ATOM 541 C CA . VAL A 1 65 ? 6.585 6.420 -21.605 1.00 87.06 65 VAL A CA 1
ATOM 542 C C . VAL A 1 65 ? 6.408 5.046 -22.227 1.00 87.06 65 VAL A C 1
ATOM 544 O O . VAL A 1 65 ? 6.594 4.017 -21.569 1.00 87.06 65 VAL A O 1
ATOM 547 N N . GLU A 1 66 ? 6.011 5.040 -23.490 1.00 88.88 66 GLU A N 1
ATOM 548 C CA . GLU A 1 66 ? 5.819 3.828 -24.268 1.00 88.88 66 GLU A CA 1
ATOM 549 C C . GLU A 1 66 ? 7.053 3.544 -25.112 1.00 88.88 66 GLU A C 1
ATOM 551 O O . GLU A 1 66 ? 7.559 4.424 -25.802 1.00 88.88 66 GLU A O 1
ATOM 556 N N . TYR A 1 67 ? 7.504 2.299 -25.072 1.00 87.62 67 TYR A N 1
ATOM 557 C CA . TYR A 1 67 ? 8.645 1.806 -25.817 1.00 87.62 67 TYR A CA 1
ATOM 558 C C . TYR A 1 67 ? 8.225 0.668 -26.731 1.00 87.62 67 TYR A C 1
ATOM 560 O O . TYR A 1 67 ? 7.496 -0.243 -26.327 1.00 87.62 67 TYR A O 1
ATOM 568 N N . ASP A 1 68 ? 8.714 0.714 -27.956 1.00 83.81 68 ASP A N 1
ATOM 569 C CA . ASP A 1 68 ? 8.564 -0.313 -28.970 1.00 83.81 68 ASP A CA 1
ATOM 570 C C . ASP A 1 68 ? 9.858 -0.415 -29.796 1.00 83.81 68 ASP A C 1
ATOM 572 O O . ASP A 1 68 ? 10.895 0.161 -29.461 1.00 83.81 68 ASP A O 1
ATOM 576 N N . LEU A 1 69 ? 9.822 -1.184 -30.881 1.00 77.56 69 LEU A N 1
ATOM 577 C CA . LEU A 1 69 ? 10.993 -1.394 -31.733 1.00 77.56 69 LEU A CA 1
ATOM 578 C C . LEU A 1 69 ? 11.526 -0.108 -32.390 1.00 77.56 69 LEU A C 1
ATOM 580 O O . LEU A 1 69 ? 12.686 -0.079 -32.795 1.00 77.56 69 LEU A O 1
ATOM 584 N N . THR A 1 70 ? 10.716 0.948 -32.500 1.00 75.94 70 THR A N 1
ATOM 585 C CA . THR A 1 70 ? 11.076 2.188 -33.205 1.00 75.94 70 THR A CA 1
ATOM 586 C C . THR A 1 70 ? 11.846 3.180 -32.336 1.00 75.94 70 THR A C 1
ATOM 588 O O . THR A 1 70 ? 12.585 4.005 -32.871 1.00 75.94 70 THR A O 1
ATOM 591 N N . ASN A 1 71 ? 11.713 3.100 -31.009 1.00 78.50 71 ASN A N 1
ATOM 592 C CA . ASN A 1 71 ? 12.305 4.058 -30.068 1.00 78.50 71 ASN A CA 1
ATOM 593 C C . ASN A 1 71 ? 13.280 3.422 -29.058 1.00 78.50 71 ASN A C 1
ATOM 595 O O . ASN A 1 71 ? 13.696 4.063 -28.089 1.00 78.50 71 ASN A O 1
ATOM 599 N N . CYS A 1 72 ? 13.689 2.180 -29.321 1.00 79.56 72 CYS A N 1
ATOM 600 C CA . CYS A 1 72 ? 14.766 1.490 -28.621 1.00 79.56 72 CYS A CA 1
ATOM 601 C C . CYS A 1 72 ? 16.012 1.390 -29.508 1.00 79.56 72 CYS A C 1
ATOM 603 O O . CYS A 1 72 ? 15.954 0.944 -30.655 1.00 79.56 72 CYS A O 1
ATOM 605 N N . HIS A 1 73 ? 17.169 1.748 -28.954 1.00 81.81 73 HIS A N 1
ATOM 606 C CA . HIS A 1 73 ? 18.426 1.818 -29.696 1.00 81.81 73 HIS A CA 1
ATOM 607 C C . HIS A 1 73 ? 19.372 0.693 -29.285 1.00 81.81 73 HIS A C 1
ATOM 609 O O . HIS A 1 73 ? 19.706 0.548 -28.110 1.00 81.81 73 HIS A O 1
ATOM 615 N N . TYR A 1 74 ? 19.838 -0.086 -30.260 1.00 82.19 74 TYR A N 1
ATOM 616 C CA . TYR A 1 74 ? 20.881 -1.088 -30.052 1.00 82.19 74 TYR A CA 1
ATOM 617 C C . TYR A 1 74 ? 22.264 -0.493 -30.326 1.00 82.19 74 TYR A C 1
ATOM 619 O O . TYR A 1 74 ? 22.533 0.003 -31.423 1.00 82.19 74 TYR A O 1
ATOM 627 N N . PHE A 1 75 ? 23.161 -0.577 -29.346 1.00 81.19 75 PHE A N 1
ATOM 628 C CA . PHE A 1 75 ? 24.543 -0.133 -29.486 1.00 81.19 75 PHE A CA 1
ATOM 629 C C . PHE A 1 75 ? 25.448 -1.329 -29.784 1.00 81.19 75 PHE A C 1
ATOM 631 O O . PHE A 1 75 ? 25.751 -2.141 -28.912 1.00 81.19 75 PHE A O 1
ATOM 638 N N . LYS A 1 76 ? 25.928 -1.415 -31.033 1.00 79.62 76 LYS A N 1
ATOM 639 C CA . LYS A 1 76 ? 26.771 -2.528 -31.513 1.00 79.62 76 LYS A CA 1
ATOM 640 C C . LYS A 1 76 ? 28.049 -2.736 -30.693 1.00 79.62 76 LYS A C 1
ATOM 642 O O . LYS A 1 76 ? 28.483 -3.873 -30.550 1.00 79.62 76 LYS A O 1
ATOM 647 N N . SER A 1 77 ? 28.653 -1.660 -30.187 1.00 80.44 77 SER A N 1
ATOM 648 C CA . SER A 1 77 ? 29.917 -1.708 -29.440 1.00 80.44 77 SER A CA 1
ATOM 649 C C . SER A 1 77 ? 29.771 -2.361 -28.067 1.00 80.44 77 SER A C 1
ATOM 651 O O . SER A 1 77 ? 30.645 -3.122 -27.665 1.00 80.44 77 SER A O 1
ATOM 653 N N . THR A 1 78 ? 28.671 -2.093 -27.363 1.00 78.94 78 THR A N 1
ATOM 654 C CA . THR A 1 78 ? 28.402 -2.662 -26.035 1.00 78.94 78 THR A CA 1
ATOM 655 C C . THR A 1 78 ? 27.565 -3.935 -26.099 1.00 78.94 78 THR A C 1
ATOM 657 O O . THR A 1 78 ? 27.539 -4.685 -25.130 1.00 78.94 78 THR A O 1
ATOM 660 N N . LYS A 1 79 ? 26.907 -4.201 -27.237 1.00 80.12 79 LYS A N 1
ATOM 661 C CA . LYS A 1 79 ? 25.870 -5.234 -27.392 1.00 80.12 79 LYS A CA 1
ATOM 662 C C . LYS A 1 79 ? 24.698 -5.044 -26.419 1.00 80.12 79 LYS A C 1
ATOM 664 O O . LYS A 1 79 ? 24.054 -6.008 -26.020 1.00 80.12 79 LYS A O 1
ATOM 669 N N . LEU A 1 80 ? 24.417 -3.794 -26.048 1.00 81.12 80 LEU A N 1
ATOM 670 C CA . LEU A 1 80 ? 23.347 -3.427 -25.119 1.00 81.12 80 LEU A CA 1
ATOM 671 C C . LEU A 1 80 ? 22.259 -2.621 -25.837 1.00 81.12 80 LEU A C 1
ATOM 673 O O . LEU A 1 80 ? 22.526 -1.930 -26.828 1.00 81.12 80 LEU A O 1
ATOM 677 N N . ARG A 1 81 ? 21.021 -2.704 -25.334 1.00 84.31 81 ARG A N 1
ATOM 678 C CA . ARG A 1 81 ? 19.908 -1.864 -25.796 1.00 84.31 81 ARG A CA 1
ATOM 679 C C . ARG A 1 81 ? 19.590 -0.791 -24.785 1.00 84.31 81 ARG A C 1
ATOM 681 O O . ARG A 1 81 ? 19.608 -1.045 -23.584 1.00 84.31 81 ARG A O 1
ATOM 688 N N . TYR A 1 82 ? 19.215 0.365 -25.308 1.00 87.12 82 TYR A N 1
ATOM 689 C CA . TYR A 1 82 ? 18.869 1.525 -24.519 1.00 87.12 82 TYR A CA 1
ATOM 690 C C . TYR A 1 82 ? 17.533 2.104 -24.963 1.00 87.12 82 TYR A C 1
ATOM 692 O O . TYR A 1 82 ? 17.314 2.393 -26.142 1.00 87.12 82 TYR A O 1
ATOM 700 N N . ALA A 1 83 ? 16.667 2.316 -23.984 1.00 88.00 83 ALA A N 1
ATOM 701 C CA . ALA A 1 83 ? 15.471 3.124 -24.104 1.00 88.00 83 ALA A CA 1
ATOM 702 C C . ALA A 1 83 ? 15.796 4.531 -23.590 1.00 88.00 83 ALA A C 1
ATOM 704 O O . ALA A 1 83 ? 16.331 4.677 -22.487 1.00 88.00 83 ALA A O 1
ATOM 705 N N . VAL A 1 84 ? 15.502 5.567 -24.378 1.00 86.44 84 VAL A N 1
ATOM 706 C CA . VAL A 1 84 ? 15.690 6.954 -23.929 1.00 86.44 84 VAL A CA 1
ATOM 707 C C . VAL A 1 84 ? 14.624 7.267 -22.883 1.00 86.44 84 VAL A C 1
ATOM 709 O O . VAL A 1 84 ? 13.427 7.134 -23.141 1.00 86.44 84 VAL A O 1
ATOM 712 N N . LEU A 1 85 ? 15.049 7.655 -21.686 1.00 86.00 85 LEU A N 1
ATOM 713 C CA . LEU A 1 85 ? 14.138 8.081 -20.633 1.00 86.00 85 LEU A CA 1
ATOM 714 C C . LEU A 1 85 ? 13.754 9.540 -20.859 1.00 86.00 85 LEU A C 1
ATOM 716 O O . LEU A 1 85 ? 14.616 10.396 -21.068 1.00 86.00 85 LEU A O 1
ATOM 720 N N . ASP A 1 86 ? 12.454 9.809 -20.809 1.00 84.56 86 ASP A N 1
ATOM 721 C CA . ASP A 1 86 ? 11.932 11.163 -20.925 1.00 84.56 86 ASP A CA 1
ATOM 722 C C . ASP A 1 86 ? 12.357 12.034 -19.727 1.00 84.56 86 ASP A C 1
ATOM 724 O O . ASP A 1 86 ? 12.503 11.562 -18.595 1.00 84.56 86 ASP A O 1
ATOM 728 N N . GLU A 1 87 ? 12.559 13.326 -19.979 1.00 82.38 87 GLU A N 1
ATOM 729 C CA . GLU A 1 87 ? 13.029 14.294 -18.985 1.00 82.38 87 GLU A CA 1
ATOM 730 C C . GLU A 1 87 ? 12.067 14.431 -17.794 1.00 82.38 87 GLU A C 1
ATOM 732 O O . GLU A 1 87 ? 12.510 14.524 -16.646 1.00 82.38 87 GLU A O 1
ATOM 737 N N . TRP A 1 88 ? 10.756 14.359 -18.037 1.00 83.12 88 TRP A N 1
ATOM 738 C CA . TRP A 1 88 ? 9.736 14.409 -16.990 1.00 83.12 88 TRP A CA 1
ATOM 739 C C . TRP A 1 88 ? 9.762 13.151 -16.125 1.00 83.12 88 TRP A C 1
ATOM 741 O O . TRP A 1 88 ? 9.726 13.245 -14.899 1.00 83.12 88 TRP A O 1
ATOM 751 N N . MET A 1 89 ? 9.928 11.977 -16.743 1.00 85.88 89 MET A N 1
ATOM 752 C CA . MET A 1 89 ? 10.108 10.721 -16.008 1.00 85.88 89 MET A CA 1
ATOM 753 C C . MET A 1 89 ? 11.340 10.780 -15.098 1.00 85.88 89 MET A C 1
ATOM 755 O O . MET A 1 89 ? 11.300 10.317 -13.957 1.00 85.88 89 MET A O 1
ATOM 759 N N . MET A 1 90 ? 12.434 11.368 -15.584 1.00 85.56 90 MET A N 1
ATOM 760 C CA . MET A 1 90 ? 13.654 11.527 -14.796 1.00 85.56 90 MET A CA 1
ATOM 761 C C . MET A 1 90 ? 13.490 12.515 -13.648 1.00 85.56 90 MET A C 1
ATOM 763 O O . MET A 1 90 ? 14.016 12.266 -12.563 1.00 85.56 90 MET A O 1
ATOM 767 N N . LYS A 1 91 ? 12.735 13.596 -13.851 1.00 83.06 91 LYS A N 1
ATOM 768 C CA . LYS A 1 91 ? 12.394 14.537 -12.782 1.00 83.06 91 LYS A CA 1
ATOM 769 C C . LYS A 1 91 ? 11.645 13.839 -11.644 1.00 83.06 91 LYS A C 1
ATOM 771 O O . LYS A 1 91 ? 12.057 13.974 -10.495 1.00 83.06 91 LYS A O 1
ATOM 776 N N . ASP A 1 92 ? 10.637 13.030 -11.965 1.00 83.75 92 ASP A N 1
ATOM 777 C CA . ASP A 1 92 ? 9.875 12.257 -10.974 1.00 83.75 92 ASP A CA 1
ATOM 778 C C . ASP A 1 92 ? 10.753 11.219 -10.251 1.00 83.75 92 ASP A C 1
ATOM 780 O O . ASP A 1 92 ? 10.676 11.059 -9.032 1.00 83.75 92 ASP A O 1
ATOM 784 N N . ILE A 1 93 ? 11.647 10.536 -10.978 1.00 84.19 93 ILE A N 1
ATOM 785 C CA . ILE A 1 93 ? 12.621 9.607 -10.384 1.00 84.19 93 ILE A CA 1
ATOM 786 C C . ILE A 1 93 ? 13.516 10.328 -9.371 1.00 84.19 93 ILE A C 1
ATOM 788 O O . ILE A 1 93 ? 13.687 9.848 -8.248 1.00 84.19 93 ILE A O 1
ATOM 792 N N . LEU A 1 94 ? 14.095 11.467 -9.758 1.00 80.44 94 LEU A N 1
ATOM 793 C CA . LEU A 1 94 ? 15.010 12.222 -8.904 1.00 80.44 94 LEU A CA 1
ATOM 794 C C . LEU A 1 94 ? 14.287 12.808 -7.688 1.00 80.44 94 LEU A C 1
ATOM 796 O O . LEU A 1 94 ? 14.825 12.740 -6.585 1.00 80.44 94 LEU A O 1
ATOM 800 N N . HIS A 1 95 ? 13.064 13.310 -7.868 1.00 75.56 95 HIS A N 1
ATOM 801 C CA . HIS A 1 95 ? 12.247 13.834 -6.777 1.00 75.56 95 HIS A CA 1
ATOM 802 C C . HIS A 1 95 ? 11.852 12.736 -5.784 1.00 75.56 95 HIS A C 1
ATOM 804 O O . HIS A 1 95 ? 12.048 12.904 -4.585 1.00 75.56 95 HIS A O 1
ATOM 810 N N . SER A 1 96 ? 11.402 11.570 -6.267 1.00 71.50 96 SER A N 1
ATOM 811 C CA . SER A 1 96 ? 11.002 10.454 -5.395 1.00 71.50 96 SER A CA 1
ATOM 812 C C . SER A 1 96 ? 12.115 9.989 -4.447 1.00 71.50 96 SER A C 1
ATOM 814 O O . SER A 1 96 ? 11.835 9.603 -3.317 1.00 71.50 96 SER A O 1
ATOM 816 N N . LYS A 1 97 ? 13.382 10.090 -4.869 1.00 65.88 97 LYS A N 1
ATOM 817 C CA . LYS A 1 97 ? 14.542 9.744 -4.035 1.00 65.88 97 LYS A CA 1
ATOM 818 C C . LYS A 1 97 ? 14.938 10.817 -3.022 1.00 65.88 97 LYS A C 1
ATOM 820 O O . LYS A 1 97 ? 15.672 10.497 -2.096 1.00 65.88 97 LYS A O 1
ATOM 825 N N . ALA A 1 98 ? 14.491 12.062 -3.176 1.00 57.88 98 ALA A N 1
ATOM 826 C CA . ALA A 1 98 ? 14.809 13.134 -2.231 1.00 57.88 98 ALA A CA 1
ATOM 827 C C . ALA A 1 98 ? 14.089 12.973 -0.877 1.00 57.88 98 ALA A C 1
ATOM 829 O O . ALA A 1 98 ? 14.528 13.549 0.112 1.00 57.88 98 ALA A O 1
ATOM 830 N N . TYR A 1 99 ? 13.018 12.173 -0.829 1.00 55.41 99 TYR A N 1
ATOM 831 C CA . TYR A 1 99 ? 12.202 11.935 0.370 1.00 55.41 99 TYR A CA 1
ATOM 832 C C . TYR A 1 99 ? 12.492 10.591 1.055 1.00 55.41 99 TYR A C 1
ATOM 834 O O . TYR A 1 99 ? 11.660 10.116 1.822 1.00 55.41 99 TYR A O 1
ATOM 842 N N . ASP A 1 100 ? 13.631 9.954 0.751 1.00 54.38 100 ASP A N 1
ATOM 843 C CA . ASP A 1 100 ? 13.999 8.608 1.238 1.00 54.38 100 ASP A CA 1
ATOM 844 C C . ASP A 1 100 ? 12.963 7.507 0.919 1.00 54.38 100 ASP A C 1
ATOM 846 O O . ASP A 1 100 ? 12.993 6.393 1.448 1.00 54.38 100 ASP A O 1
ATOM 850 N N . ASP A 1 101 ? 12.054 7.790 -0.015 1.00 64.88 101 ASP A N 1
ATOM 851 C CA . ASP A 1 101 ? 11.050 6.848 -0.471 1.00 64.88 101 ASP A CA 1
ATOM 852 C C . ASP A 1 101 ? 11.651 5.919 -1.535 1.00 64.88 101 ASP A C 1
ATOM 854 O O . ASP A 1 101 ? 12.289 6.329 -2.511 1.00 64.88 101 ASP A O 1
ATOM 858 N N . LYS A 1 102 ? 11.407 4.616 -1.376 1.00 78.88 102 LYS A N 1
ATOM 859 C CA . LYS A 1 102 ? 11.779 3.611 -2.376 1.00 78.88 102 LYS A CA 1
ATOM 860 C C . LYS A 1 102 ? 11.118 3.932 -3.720 1.00 78.88 102 LYS A C 1
ATOM 862 O O . LYS A 1 102 ? 9.894 3.871 -3.860 1.00 78.88 102 LYS A O 1
ATOM 867 N N . CYS A 1 103 ? 11.932 4.220 -4.734 1.00 85.31 103 CYS A N 1
ATOM 868 C CA . CYS A 1 103 ? 11.456 4.515 -6.082 1.00 85.31 103 CYS A CA 1
ATOM 869 C C . CYS A 1 103 ? 11.170 3.216 -6.850 1.00 85.31 103 CYS A C 1
ATOM 871 O O . CYS A 1 103 ? 12.089 2.487 -7.225 1.00 85.31 103 CYS A O 1
ATOM 873 N N . PHE A 1 104 ? 9.893 2.927 -7.109 1.00 86.81 104 PHE A N 1
ATOM 874 C CA . PHE A 1 104 ? 9.480 1.782 -7.924 1.00 86.81 104 PHE A CA 1
ATOM 875 C C . PHE A 1 104 ? 9.079 2.225 -9.329 1.00 86.81 104 PHE A C 1
ATOM 877 O O . PHE A 1 104 ? 8.106 2.964 -9.508 1.00 86.81 104 PHE A O 1
ATOM 884 N N . LEU A 1 105 ? 9.764 1.686 -10.335 1.00 89.00 105 LEU A N 1
ATOM 885 C CA . LEU A 1 105 ? 9.351 1.800 -11.727 1.00 89.00 105 LEU A CA 1
ATOM 886 C C . LEU A 1 105 ? 8.341 0.706 -12.062 1.00 89.00 105 LEU A C 1
ATOM 888 O O . LEU A 1 105 ? 8.551 -0.474 -11.779 1.00 89.00 105 LEU A O 1
ATOM 892 N N . ARG A 1 106 ? 7.226 1.101 -12.674 1.00 89.25 106 ARG A N 1
ATOM 893 C CA . ARG A 1 106 ? 6.166 0.211 -13.146 1.00 89.25 106 ARG A CA 1
ATOM 894 C C . ARG A 1 106 ? 6.406 -0.126 -14.609 1.00 89.25 106 ARG A C 1
ATOM 896 O O . ARG A 1 106 ? 6.340 0.766 -15.448 1.00 89.25 106 ARG A O 1
ATOM 903 N N . PHE A 1 107 ? 6.566 -1.410 -14.898 1.00 90.69 107 PHE A N 1
ATOM 904 C CA . PHE A 1 107 ? 6.682 -1.948 -16.248 1.00 90.69 107 PHE A CA 1
ATOM 905 C C . PHE A 1 107 ? 5.378 -2.637 -16.642 1.00 90.69 107 PHE A C 1
ATOM 907 O O . PHE A 1 107 ? 4.848 -3.463 -15.893 1.00 90.69 107 PHE A O 1
ATOM 914 N N . ILE A 1 108 ? 4.859 -2.305 -17.817 1.00 89.75 108 ILE A N 1
ATOM 915 C CA . ILE A 1 108 ? 3.699 -2.947 -18.427 1.00 89.75 108 ILE A CA 1
ATOM 916 C C . ILE A 1 108 ? 4.129 -3.467 -19.796 1.00 89.75 108 ILE A C 1
ATOM 918 O O . ILE A 1 108 ? 4.420 -2.693 -20.695 1.00 89.75 108 ILE A O 1
ATOM 922 N N . PHE A 1 109 ? 4.158 -4.781 -19.940 1.00 89.44 109 PHE A N 1
ATOM 923 C CA . PHE A 1 109 ? 4.467 -5.495 -21.167 1.00 89.44 109 PHE A CA 1
ATOM 924 C C . PHE A 1 109 ? 3.162 -5.867 -21.866 1.00 89.44 109 PHE A C 1
ATOM 926 O O . PHE A 1 109 ? 2.275 -6.476 -21.259 1.00 89.44 109 PHE A O 1
ATOM 933 N N . LEU A 1 110 ? 3.043 -5.489 -23.130 1.00 88.12 110 LEU A N 1
ATOM 934 C CA . LEU A 1 110 ? 1.874 -5.736 -23.960 1.00 88.12 110 LEU A CA 1
ATOM 935 C C . LEU A 1 110 ? 2.229 -6.782 -25.010 1.00 88.12 110 LEU A C 1
ATOM 937 O O . LEU A 1 110 ? 3.089 -6.551 -25.861 1.00 88.12 110 LEU A O 1
ATOM 941 N N . PHE A 1 111 ? 1.570 -7.933 -24.923 1.00 87.44 111 PHE A N 1
ATOM 942 C CA . PHE A 1 111 ? 1.771 -9.063 -25.817 1.00 87.44 111 PHE A CA 1
ATOM 943 C C . PHE A 1 111 ? 0.604 -9.218 -26.782 1.00 87.44 111 PHE A C 1
ATOM 945 O O . PHE A 1 111 ? -0.543 -8.938 -26.434 1.00 87.44 111 PHE A O 1
ATOM 952 N N . THR A 1 112 ? 0.907 -9.713 -27.974 1.00 86.62 112 THR A N 1
ATOM 953 C CA . THR A 1 112 ? -0.064 -10.006 -29.033 1.00 86.62 112 THR A CA 1
ATOM 954 C C . THR A 1 112 ? 0.139 -11.432 -29.536 1.00 86.62 112 THR A C 1
ATOM 956 O O . THR A 1 112 ? 1.227 -11.996 -29.418 1.00 86.62 112 THR A O 1
ATOM 959 N N . ASP A 1 113 ? -0.902 -12.044 -30.094 1.00 84.00 113 ASP A N 1
ATOM 960 C CA . ASP A 1 113 ? -0.811 -13.430 -30.573 1.00 84.00 113 ASP A CA 1
ATOM 961 C C . ASP A 1 113 ? -0.085 -13.554 -31.926 1.00 84.00 113 ASP A C 1
ATOM 963 O O . ASP A 1 113 ? 0.394 -14.633 -32.281 1.00 84.00 113 ASP A O 1
ATOM 967 N N . LYS A 1 114 ? 0.046 -12.445 -32.665 1.00 82.69 114 LYS A N 1
ATOM 968 C CA . LYS A 1 114 ? 0.732 -12.363 -33.961 1.00 82.69 114 LYS A CA 1
ATOM 969 C C . LYS A 1 114 ? 1.896 -11.384 -33.885 1.00 82.69 114 LYS A C 1
ATOM 971 O O . LYS A 1 114 ? 1.781 -10.346 -33.247 1.00 82.69 114 LYS A O 1
ATOM 976 N N . SER A 1 115 ? 2.983 -11.685 -34.590 1.00 82.12 115 SER A N 1
ATOM 977 C CA . SER A 1 115 ? 4.076 -10.727 -34.756 1.00 82.12 115 SER A CA 1
ATOM 978 C C . SER A 1 115 ? 3.593 -9.509 -35.547 1.00 82.12 115 SER A C 1
ATOM 980 O O . SER A 1 115 ? 2.909 -9.643 -36.564 1.00 82.12 115 SER A O 1
ATOM 982 N N . ILE A 1 116 ? 3.958 -8.322 -35.076 1.00 74.94 116 ILE A N 1
ATOM 983 C CA . ILE A 1 116 ? 3.639 -7.047 -35.707 1.00 74.94 116 ILE A CA 1
ATOM 984 C C . ILE A 1 116 ? 4.877 -6.570 -36.469 1.00 74.94 116 ILE A C 1
ATOM 986 O O . ILE A 1 116 ? 5.894 -6.241 -35.863 1.00 74.94 116 ILE A O 1
ATOM 990 N N . GLN A 1 117 ? 4.784 -6.553 -37.801 1.00 65.12 117 GLN A N 1
ATOM 991 C CA . GLN A 1 117 ? 5.904 -6.224 -38.694 1.00 65.12 117 GLN A CA 1
ATOM 992 C C . GLN A 1 117 ? 5.936 -4.755 -39.154 1.00 65.12 117 GLN A C 1
ATOM 994 O O . GLN A 1 117 ? 7.001 -4.262 -39.506 1.00 65.12 117 GLN A O 1
ATOM 999 N N . ASP A 1 118 ? 4.800 -4.048 -39.147 1.00 62.84 118 ASP A N 1
ATOM 1000 C CA . ASP A 1 118 ? 4.681 -2.654 -39.609 1.00 62.84 118 ASP A CA 1
ATOM 1001 C C . ASP A 1 118 ? 4.014 -1.795 -38.530 1.00 62.84 118 ASP A C 1
ATOM 1003 O O . ASP A 1 118 ? 2.993 -2.198 -37.973 1.00 62.84 118 ASP A O 1
ATOM 1007 N N . HIS A 1 119 ? 4.553 -0.592 -38.292 1.00 58.44 119 HIS A N 1
ATOM 1008 C CA . HIS A 1 119 ? 3.995 0.463 -37.438 1.00 58.44 119 HIS A CA 1
ATOM 1009 C C . HIS A 1 119 ? 2.491 0.700 -37.689 1.00 58.44 119 HIS A C 1
ATOM 1011 O O . HIS A 1 119 ? 1.741 0.977 -36.755 1.00 58.44 119 HIS A O 1
ATOM 1017 N N . LYS A 1 120 ? 2.004 0.550 -38.931 1.00 58.06 120 LYS A N 1
ATOM 1018 C CA . LYS A 1 120 ? 0.576 0.742 -39.252 1.00 58.06 120 LYS A CA 1
ATOM 1019 C C . LYS A 1 120 ? -0.327 -0.323 -38.623 1.00 58.06 120 LYS A C 1
ATOM 1021 O O . LYS A 1 120 ? -1.466 -0.024 -38.270 1.00 58.06 120 LYS A O 1
ATOM 1026 N N . CYS A 1 121 ? 0.188 -1.533 -38.414 1.00 57.28 121 CYS A N 1
ATOM 1027 C CA . CYS A 1 121 ? -0.530 -2.622 -37.753 1.00 57.28 121 CYS A CA 1
ATOM 1028 C C . CYS A 1 121 ? -0.639 -2.419 -36.229 1.00 57.28 121 CYS A C 1
ATOM 1030 O O . CYS A 1 121 ? -1.430 -3.102 -35.580 1.00 57.28 121 CYS A O 1
ATOM 1032 N N . PHE A 1 122 ? 0.099 -1.458 -35.654 1.00 58.31 122 PHE A N 1
ATOM 1033 C CA . PHE A 1 122 ? 0.137 -1.216 -34.207 1.00 58.31 122 PHE A CA 1
ATOM 1034 C C . PHE A 1 122 ? -1.205 -0.695 -33.679 1.00 58.31 122 PHE A C 1
ATOM 1036 O O . PHE A 1 122 ? -1.607 -1.063 -32.581 1.00 58.31 122 PHE A O 1
ATOM 1043 N N . LYS A 1 123 ? -1.921 0.122 -34.466 1.00 56.81 123 LYS A N 1
ATOM 1044 C CA . LYS A 1 123 ? -3.228 0.685 -34.077 1.00 56.81 123 LYS A CA 1
ATOM 1045 C C . LYS A 1 123 ? -4.382 -0.319 -34.170 1.00 56.81 123 LYS A C 1
ATOM 1047 O O . LYS A 1 123 ? -5.413 -0.112 -33.547 1.00 56.81 123 LYS A O 1
ATOM 1052 N N . ILE A 1 124 ? -4.229 -1.381 -34.965 1.00 54.00 124 ILE A N 1
ATOM 1053 C CA . ILE A 1 124 ? -5.302 -2.349 -35.260 1.00 54.00 124 ILE A CA 1
ATOM 1054 C C . ILE A 1 124 ? -5.322 -3.489 -34.228 1.00 54.00 124 ILE A C 1
ATOM 1056 O O . ILE A 1 124 ? -6.378 -4.040 -33.940 1.00 54.00 124 ILE A O 1
ATOM 1060 N N . CYS A 1 125 ? -4.176 -3.820 -33.624 1.00 56.34 125 CYS A N 1
ATOM 1061 C CA . CYS A 1 125 ? -4.042 -4.938 -32.685 1.00 56.34 125 CYS A CA 1
ATOM 1062 C C . CYS A 1 125 ? -4.490 -4.648 -31.239 1.00 56.34 125 CYS A C 1
ATOM 1064 O O . CYS A 1 125 ? -4.325 -5.520 -30.388 1.00 56.34 125 CYS A O 1
ATOM 1066 N N . GLU A 1 126 ? -5.038 -3.468 -30.923 1.00 55.94 126 GLU A N 1
ATOM 1067 C CA . GLU A 1 126 ? -5.389 -3.104 -29.537 1.00 55.94 126 GLU A CA 1
ATOM 1068 C C . GLU A 1 126 ? -6.511 -3.965 -28.923 1.00 55.94 126 GLU A C 1
ATOM 1070 O O . GLU A 1 126 ? -6.626 -4.022 -27.698 1.00 55.94 126 GLU A O 1
ATOM 1075 N N . SER A 1 127 ? -7.298 -4.683 -29.734 1.00 56.41 127 SER A N 1
ATOM 1076 C CA . SER A 1 127 ? -8.423 -5.498 -29.255 1.00 56.41 127 SER A CA 1
ATOM 1077 C C . SER A 1 127 ? -8.024 -6.815 -28.570 1.00 56.41 127 SER A C 1
ATOM 1079 O O . SER A 1 127 ? -8.743 -7.245 -27.675 1.00 56.41 127 SER A O 1
ATOM 1081 N N . ASP A 1 128 ? -6.873 -7.415 -28.911 1.00 68.69 128 ASP A N 1
ATOM 1082 C CA . ASP A 1 128 ? -6.434 -8.736 -28.405 1.00 68.69 128 ASP A CA 1
ATOM 1083 C C . ASP A 1 128 ? -5.078 -8.675 -27.674 1.00 68.69 128 ASP A C 1
ATOM 1085 O O . ASP A 1 128 ? -4.186 -9.512 -27.851 1.00 68.69 128 ASP A O 1
ATOM 1089 N N . VAL A 1 129 ? -4.886 -7.647 -26.843 1.00 77.94 129 VAL A N 1
ATOM 1090 C CA . VAL A 1 129 ? -3.618 -7.427 -26.134 1.00 77.94 129 VAL A CA 1
ATOM 1091 C C . VAL A 1 129 ? -3.606 -8.113 -24.768 1.00 77.94 129 VAL A C 1
ATOM 1093 O O . VAL A 1 129 ? -4.357 -7.783 -23.845 1.00 77.94 129 VAL A O 1
ATOM 1096 N N . LYS A 1 130 ? -2.650 -9.023 -24.573 1.00 83.50 130 LYS A N 1
ATOM 1097 C CA . LYS A 1 130 ? -2.348 -9.613 -23.266 1.00 83.50 130 LYS A CA 1
ATOM 1098 C C . LYS A 1 130 ? -1.411 -8.693 -22.488 1.00 83.50 130 LYS A C 1
ATOM 1100 O O . LYS A 1 130 ? -0.229 -8.572 -22.787 1.00 83.50 130 LYS A O 1
ATOM 1105 N N . LEU A 1 131 ? -1.928 -8.101 -21.415 1.00 85.50 131 LEU A N 1
ATOM 1106 C CA . LEU A 1 131 ? -1.138 -7.262 -20.512 1.00 85.50 131 LEU A CA 1
ATOM 1107 C C . LEU A 1 131 ? -0.414 -8.096 -19.444 1.00 85.50 131 LEU A C 1
ATOM 1109 O O . LEU A 1 131 ? -1.038 -8.929 -18.779 1.00 85.50 131 LEU A O 1
ATOM 1113 N N . TYR A 1 132 ? 0.875 -7.831 -19.237 1.00 83.88 132 TYR A N 1
ATOM 1114 C CA . TYR A 1 132 ? 1.674 -8.296 -18.103 1.00 83.88 132 TYR A CA 1
ATOM 1115 C C . TYR A 1 132 ? 2.310 -7.093 -17.402 1.00 83.88 132 TYR A C 1
ATOM 1117 O O . TYR A 1 132 ? 2.775 -6.162 -18.042 1.00 83.88 132 TYR A O 1
ATOM 1125 N N . LYS A 1 133 ? 2.313 -7.069 -16.074 1.00 84.69 133 LYS A N 1
ATOM 1126 C CA . LYS A 1 133 ? 2.700 -5.904 -15.277 1.00 84.69 133 LYS A CA 1
ATOM 1127 C C . LYS A 1 133 ? 3.601 -6.332 -14.135 1.00 84.69 133 LYS A C 1
ATOM 1129 O O . LYS A 1 133 ? 3.242 -7.225 -13.377 1.00 84.69 133 LYS A O 1
ATOM 1134 N N . THR A 1 134 ? 4.706 -5.624 -13.961 1.00 85.81 134 THR A N 1
ATOM 1135 C CA . THR A 1 134 ? 5.661 -5.836 -12.871 1.00 85.81 134 THR A CA 1
ATOM 1136 C C . THR A 1 134 ? 6.224 -4.501 -12.384 1.00 85.81 134 THR A C 1
ATOM 1138 O O . THR A 1 134 ? 5.974 -3.453 -12.987 1.00 85.81 134 THR A O 1
ATOM 1141 N N . TYR A 1 135 ? 6.952 -4.531 -11.274 1.00 86.75 135 TYR A N 1
ATOM 1142 C CA . TYR A 1 135 ? 7.645 -3.375 -10.724 1.00 86.75 135 TYR A CA 1
ATOM 1143 C C . TYR A 1 135 ? 9.113 -3.715 -10.487 1.00 86.75 135 TYR A C 1
ATOM 1145 O O . TYR A 1 135 ? 9.452 -4.865 -10.211 1.00 86.75 135 TYR A O 1
ATOM 1153 N N . LYS A 1 136 ? 9.979 -2.710 -10.590 1.00 88.19 136 LYS A N 1
ATOM 1154 C CA . LYS A 1 136 ? 11.402 -2.819 -10.263 1.00 88.19 136 LYS A CA 1
ATOM 1155 C C . LYS A 1 136 ? 11.785 -1.686 -9.326 1.00 88.19 136 LYS A C 1
ATOM 1157 O O . LYS A 1 136 ? 11.386 -0.544 -9.559 1.00 88.19 136 LYS A O 1
ATOM 1162 N N . LEU A 1 137 ? 12.532 -2.019 -8.280 1.00 88.31 137 LEU A N 1
ATOM 1163 C CA . LEU A 1 137 ? 13.089 -1.033 -7.365 1.00 88.31 137 LEU A CA 1
ATOM 1164 C C . LEU A 1 137 ? 14.302 -0.381 -8.024 1.00 88.31 137 LEU A C 1
ATOM 1166 O O . LEU A 1 137 ? 15.168 -1.076 -8.555 1.00 88.31 137 LEU A O 1
ATOM 1170 N N . LEU A 1 138 ? 14.354 0.944 -7.992 1.00 87.94 138 LEU A N 1
ATOM 1171 C CA . LEU A 1 138 ? 15.447 1.714 -8.553 1.00 87.94 138 LEU A CA 1
ATOM 1172 C C . LEU A 1 138 ? 16.408 2.152 -7.448 1.00 87.94 138 LEU A C 1
ATOM 1174 O O . LEU A 1 138 ? 16.093 3.029 -6.644 1.00 87.94 138 LEU A O 1
ATOM 1178 N N . GLU A 1 139 ? 17.632 1.642 -7.471 1.00 84.88 139 GLU A N 1
ATOM 1179 C CA . GLU A 1 139 ? 18.669 1.988 -6.497 1.00 84.88 139 GLU A CA 1
ATOM 1180 C C . GLU A 1 139 ? 19.761 2.848 -7.114 1.00 84.88 139 GLU A C 1
ATOM 1182 O O . GLU A 1 139 ? 20.068 2.733 -8.297 1.00 84.88 139 GLU A O 1
ATOM 1187 N N . LYS A 1 140 ? 20.288 3.795 -6.333 1.00 82.25 140 LYS A N 1
ATOM 1188 C CA . LYS A 1 140 ? 21.357 4.678 -6.800 1.00 82.25 140 LYS A CA 1
ATOM 1189 C C . LYS A 1 140 ? 22.680 3.963 -6.544 1.00 82.25 140 LYS A C 1
ATOM 1191 O O . LYS A 1 140 ? 22.986 3.682 -5.394 1.00 82.25 140 LYS A O 1
ATOM 1196 N N . MET A 1 141 ? 23.438 3.696 -7.603 1.00 81.06 141 MET A N 1
ATOM 1197 C CA . MET A 1 141 ? 24.765 3.081 -7.493 1.00 81.06 141 MET A CA 1
ATOM 1198 C C . MET A 1 141 ? 25.859 4.143 -7.467 1.00 81.06 141 MET A C 1
ATOM 1200 O O . MET A 1 141 ? 26.820 4.045 -6.713 1.00 81.06 141 MET A O 1
ATOM 1204 N N . SER A 1 142 ? 25.703 5.186 -8.281 1.00 79.31 142 SER A N 1
ATOM 1205 C CA . SER A 1 142 ? 26.610 6.329 -8.312 1.00 79.31 142 SER A CA 1
ATOM 1206 C C . SER A 1 142 ? 25.850 7.610 -8.641 1.00 79.31 142 SER A C 1
ATOM 1208 O O . SER A 1 142 ? 24.633 7.608 -8.827 1.00 79.31 142 SER A O 1
ATOM 1210 N N . GLU A 1 143 ? 26.557 8.734 -8.717 1.00 71.81 143 GLU A N 1
ATOM 1211 C CA . GLU A 1 143 ? 25.966 10.019 -9.100 1.00 71.81 143 GLU A CA 1
ATOM 1212 C C . GLU A 1 143 ? 25.277 9.976 -10.475 1.00 71.81 143 GLU A C 1
ATOM 1214 O O . GLU A 1 143 ? 24.242 10.611 -10.670 1.00 71.81 143 GLU A O 1
ATOM 1219 N N . ASN A 1 144 ? 25.804 9.164 -11.396 1.00 76.06 144 ASN A N 1
ATOM 1220 C CA . ASN A 1 144 ? 25.341 9.088 -12.781 1.00 76.06 144 ASN A CA 1
ATOM 1221 C C . ASN A 1 144 ? 24.734 7.733 -13.167 1.00 76.06 144 ASN A C 1
ATOM 1223 O O . ASN A 1 144 ? 24.421 7.534 -14.338 1.00 76.06 144 ASN A O 1
ATOM 1227 N N . SER A 1 145 ? 24.556 6.804 -12.224 1.00 82.75 145 SER A N 1
ATOM 1228 C CA . SER A 1 145 ? 24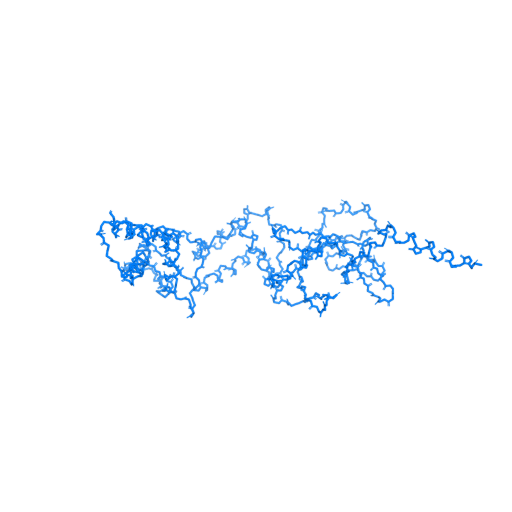.000 5.483 -12.531 1.00 82.75 145 SER A CA 1
ATOM 1229 C C . SER A 1 145 ? 23.026 4.986 -11.470 1.00 82.75 145 SER A C 1
ATOM 1231 O O . SER A 1 145 ? 23.181 5.212 -10.264 1.00 82.75 145 SER A O 1
ATOM 1233 N N . MET A 1 146 ? 22.001 4.287 -11.945 1.00 85.06 146 MET A N 1
ATOM 1234 C CA . MET A 1 146 ? 21.018 3.607 -11.118 1.00 85.06 146 MET A CA 1
ATOM 1235 C C . MET A 1 146 ? 20.798 2.201 -11.660 1.00 85.06 146 MET A C 1
ATOM 1237 O O . MET A 1 146 ? 20.873 1.983 -12.867 1.00 85.06 146 MET A O 1
ATOM 1241 N N . THR A 1 147 ? 20.498 1.259 -10.776 1.00 87.00 147 THR A N 1
ATOM 1242 C CA . THR A 1 147 ? 20.246 -0.138 -11.139 1.00 87.00 147 THR A CA 1
ATOM 1243 C C . THR A 1 147 ? 18.838 -0.551 -10.762 1.00 87.00 147 THR A C 1
ATOM 1245 O O . THR A 1 147 ? 18.296 -0.131 -9.736 1.00 87.00 147 THR A O 1
ATOM 1248 N N . LEU A 1 148 ? 18.252 -1.410 -11.594 1.00 85.81 148 LEU A N 1
ATOM 1249 C CA . LEU A 1 148 ? 16.979 -2.052 -11.304 1.00 85.81 148 LEU A CA 1
ATOM 1250 C C . LEU A 1 148 ? 17.223 -3.305 -10.475 1.00 85.81 148 LEU A C 1
ATOM 1252 O O . LEU A 1 148 ? 17.636 -4.339 -11.002 1.00 85.81 148 LEU A O 1
ATOM 1256 N N . LYS A 1 149 ? 16.927 -3.229 -9.181 1.00 82.06 149 LYS A N 1
ATOM 1257 C CA . LYS A 1 149 ? 16.935 -4.411 -8.332 1.00 82.06 149 LYS A CA 1
ATOM 1258 C C . LYS A 1 149 ? 15.696 -5.266 -8.560 1.00 82.06 149 LYS A C 1
ATOM 1260 O O . LYS A 1 149 ? 14.597 -4.791 -8.868 1.00 82.06 149 LYS A O 1
ATOM 1265 N N . SER A 1 150 ? 15.904 -6.565 -8.391 1.00 67.88 150 SER A N 1
ATOM 1266 C CA . SER A 1 150 ? 14.883 -7.606 -8.457 1.00 67.88 150 SER A CA 1
ATOM 1267 C C . SER A 1 150 ? 14.584 -8.195 -7.077 1.00 67.88 150 SER A C 1
ATOM 1269 O O . SER A 1 150 ? 14.205 -9.356 -6.993 1.00 67.88 150 SER A O 1
ATOM 1271 N N . GLU A 1 151 ? 14.733 -7.410 -6.003 1.00 71.88 151 GLU A N 1
ATOM 1272 C CA . GLU A 1 151 ? 14.413 -7.869 -4.648 1.00 71.88 151 GLU A CA 1
ATOM 1273 C C . GLU A 1 151 ? 12.952 -8.312 -4.570 1.00 71.88 151 GLU A C 1
ATOM 1275 O O . GLU A 1 151 ? 12.014 -7.508 -4.573 1.00 71.88 151 GLU A O 1
ATOM 1280 N N . GLU A 1 152 ? 12.763 -9.632 -4.560 1.00 74.94 152 GLU A N 1
ATOM 1281 C CA . GLU A 1 152 ? 11.452 -10.220 -4.785 1.00 74.94 152 GLU A CA 1
ATOM 1282 C C . GLU A 1 152 ? 10.466 -9.833 -3.690 1.00 74.94 152 GLU A C 1
ATOM 1284 O O . GLU A 1 152 ? 9.298 -9.593 -3.986 1.00 74.94 152 GLU A O 1
ATOM 1289 N N . LEU A 1 153 ? 10.923 -9.743 -2.438 1.00 80.06 153 LEU A N 1
ATOM 1290 C CA . LEU A 1 153 ? 10.065 -9.429 -1.301 1.00 80.06 153 LEU A CA 1
ATOM 1291 C C . LEU A 1 153 ? 9.525 -7.999 -1.376 1.00 80.06 153 LEU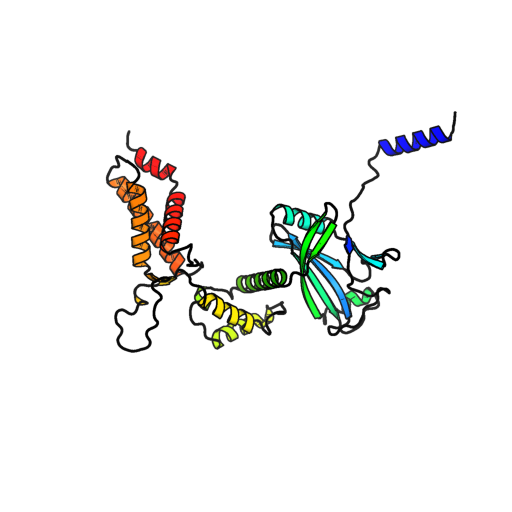 A C 1
ATOM 1293 O O . LEU A 1 153 ? 8.321 -7.792 -1.233 1.00 80.06 153 LEU A O 1
ATOM 1297 N N . GLU A 1 154 ? 10.372 -7.021 -1.683 1.00 81.38 154 GLU A N 1
ATOM 1298 C CA . GLU A 1 154 ? 9.951 -5.621 -1.774 1.00 81.38 154 GLU A CA 1
ATOM 1299 C C . GLU A 1 154 ? 8.999 -5.390 -2.946 1.00 81.38 154 GLU A C 1
ATOM 1301 O O . GLU A 1 154 ? 7.969 -4.723 -2.815 1.00 81.38 154 GLU A O 1
ATOM 1306 N N . ILE A 1 155 ? 9.304 -6.013 -4.086 1.00 80.19 155 ILE A N 1
ATOM 1307 C CA . ILE A 1 155 ? 8.453 -5.978 -5.275 1.00 80.19 155 ILE A CA 1
ATOM 1308 C C . ILE A 1 15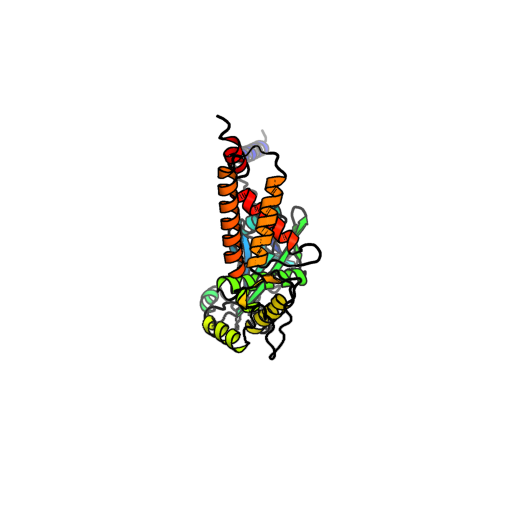5 ? 7.098 -6.633 -4.971 1.00 80.19 155 ILE A C 1
ATOM 1310 O O . ILE A 1 155 ? 6.055 -6.053 -5.292 1.00 80.19 155 ILE A O 1
ATOM 1314 N N . ARG A 1 156 ? 7.084 -7.795 -4.301 1.00 78.81 156 ARG A N 1
ATOM 1315 C CA . ARG A 1 156 ? 5.858 -8.475 -3.843 1.00 78.81 156 ARG A CA 1
ATOM 1316 C C . ARG A 1 156 ? 5.035 -7.575 -2.921 1.00 78.81 156 ARG A C 1
ATOM 1318 O O . ARG A 1 156 ? 3.842 -7.392 -3.165 1.00 78.81 156 ARG A O 1
ATOM 1325 N N . MET A 1 157 ? 5.658 -6.965 -1.911 1.00 79.81 157 MET A N 1
ATOM 1326 C CA . MET A 1 157 ? 4.984 -6.048 -0.984 1.00 79.81 157 MET A CA 1
ATOM 1327 C C . MET A 1 157 ? 4.384 -4.843 -1.713 1.00 79.81 157 MET A C 1
ATOM 1329 O O . MET A 1 157 ? 3.233 -4.477 -1.462 1.00 79.81 157 MET A O 1
ATOM 1333 N N . TYR A 1 158 ? 5.115 -4.257 -2.663 1.00 81.50 158 TYR A N 1
ATOM 1334 C CA . TYR A 1 158 ? 4.612 -3.143 -3.463 1.00 81.50 158 TYR A CA 1
ATOM 1335 C C . TYR A 1 158 ? 3.415 -3.558 -4.331 1.00 81.50 158 TYR A C 1
ATOM 1337 O O . TYR A 1 158 ? 2.402 -2.855 -4.384 1.00 81.50 158 TYR A O 1
ATOM 1345 N N . HIS A 1 159 ? 3.485 -4.728 -4.971 1.00 78.19 159 HIS A N 1
ATOM 1346 C CA . HIS A 1 159 ? 2.366 -5.298 -5.719 1.00 78.19 159 HIS A CA 1
ATOM 1347 C C . HIS A 1 159 ? 1.122 -5.479 -4.841 1.00 78.19 159 HIS A C 1
ATOM 1349 O O . HIS A 1 159 ? 0.033 -5.077 -5.254 1.00 78.19 159 HIS A O 1
ATOM 1355 N N . ILE A 1 160 ? 1.273 -6.053 -3.644 1.00 77.88 160 ILE A N 1
ATOM 1356 C CA . ILE A 1 160 ? 0.176 -6.241 -2.683 1.00 77.88 160 ILE A CA 1
ATOM 1357 C C . ILE A 1 160 ? -0.422 -4.883 -2.289 1.00 77.88 160 ILE A C 1
ATOM 1359 O O . ILE A 1 160 ? -1.635 -4.689 -2.404 1.00 77.88 160 ILE A O 1
ATOM 1363 N N . LYS A 1 161 ? 0.423 -3.905 -1.935 1.00 79.81 161 LYS A N 1
ATOM 1364 C CA . LYS A 1 161 ? 0.007 -2.538 -1.574 1.00 79.81 161 LYS A CA 1
ATOM 1365 C C . LYS A 1 161 ? -0.836 -1.887 -2.672 1.00 79.81 161 LYS A C 1
ATOM 1367 O O . LYS A 1 161 ? -1.894 -1.326 -2.398 1.00 79.81 161 LYS A O 1
ATOM 1372 N N . GLU A 1 162 ? -0.402 -1.976 -3.926 1.00 77.31 162 GLU A N 1
ATOM 1373 C CA . GLU A 1 162 ? -1.128 -1.407 -5.067 1.00 77.31 162 GLU A CA 1
ATOM 1374 C C . GLU A 1 162 ? -2.475 -2.094 -5.330 1.00 77.31 162 GLU A C 1
ATOM 1376 O O . GLU A 1 162 ? -3.423 -1.443 -5.771 1.00 77.31 162 GLU A O 1
ATOM 1381 N N . ARG A 1 163 ? -2.592 -3.394 -5.039 1.00 76.19 163 ARG A N 1
ATOM 1382 C CA . ARG A 1 163 ? -3.861 -4.129 -5.150 1.00 76.19 163 ARG A CA 1
ATOM 1383 C C . ARG A 1 163 ? -4.841 -3.724 -4.059 1.00 76.19 163 ARG A C 1
ATOM 1385 O O . ARG A 1 163 ? -6.001 -3.462 -4.367 1.00 76.19 163 ARG A O 1
ATOM 1392 N N . PHE A 1 164 ? -4.370 -3.589 -2.823 1.00 76.06 164 PHE A N 1
ATOM 1393 C CA . PHE A 1 164 ? -5.201 -3.125 -1.714 1.00 76.06 164 PHE A CA 1
ATOM 1394 C C . PHE A 1 164 ? -5.706 -1.700 -1.923 1.00 76.06 164 PHE A C 1
ATOM 1396 O O . PHE A 1 164 ? -6.884 -1.445 -1.689 1.00 76.06 164 PHE A O 1
ATOM 1403 N N . LYS A 1 165 ? -4.884 -0.797 -2.472 1.00 76.00 165 LYS A N 1
ATOM 1404 C CA . LYS A 1 165 ? -5.367 0.526 -2.908 1.00 76.00 165 LYS A CA 1
ATOM 1405 C C . LYS A 1 165 ? -6.513 0.419 -3.913 1.00 76.00 165 LYS A C 1
ATOM 1407 O O . LYS A 1 165 ? -7.492 1.145 -3.789 1.00 76.00 165 LYS A O 1
ATOM 1412 N N . GLY A 1 166 ? -6.403 -0.498 -4.876 1.00 73.31 166 GLY A N 1
ATOM 1413 C CA . GLY A 1 166 ? -7.469 -0.780 -5.836 1.00 73.31 166 GLY A CA 1
ATOM 1414 C C . GLY A 1 166 ? -8.762 -1.208 -5.146 1.00 73.31 166 GLY A C 1
ATOM 1415 O O . GLY A 1 166 ? -9.800 -0.601 -5.383 1.00 73.31 166 GLY A O 1
ATOM 1416 N N . PHE A 1 167 ? -8.698 -2.187 -4.239 1.00 74.62 167 PHE A N 1
ATOM 1417 C CA . PHE A 1 167 ? -9.872 -2.637 -3.485 1.00 74.62 167 PHE A CA 1
ATOM 1418 C C . PHE A 1 167 ? -10.468 -1.549 -2.576 1.00 74.62 167 PHE A C 1
ATOM 1420 O O . PHE A 1 167 ? -11.688 -1.474 -2.436 1.00 74.62 167 PHE A O 1
ATOM 1427 N N . ALA A 1 168 ? -9.636 -0.694 -1.976 1.00 73.75 168 ALA A N 1
ATOM 1428 C CA . ALA A 1 168 ? -10.098 0.452 -1.197 1.00 73.75 168 ALA A CA 1
ATOM 1429 C C . ALA A 1 168 ? -10.826 1.480 -2.079 1.00 73.75 168 ALA A C 1
ATOM 1431 O O . ALA A 1 168 ? -11.896 1.954 -1.704 1.00 73.75 168 ALA A O 1
ATOM 1432 N N . TYR A 1 169 ? -10.292 1.769 -3.271 1.00 71.88 169 TYR A N 1
ATOM 1433 C CA . TYR A 1 169 ? -10.903 2.684 -4.239 1.00 71.88 169 TYR A CA 1
ATOM 1434 C C . TYR A 1 169 ? -12.309 2.229 -4.655 1.00 71.88 169 TYR A C 1
ATOM 1436 O O . TYR A 1 169 ? -13.249 3.018 -4.610 1.00 71.88 169 TYR A O 1
ATOM 1444 N N . ILE A 1 170 ? -12.484 0.935 -4.946 1.00 70.06 170 ILE A N 1
ATOM 1445 C CA . ILE A 1 170 ? -13.802 0.347 -5.256 1.00 70.06 170 ILE A CA 1
ATOM 1446 C C . ILE A 1 170 ? -14.638 0.025 -4.004 1.00 70.06 170 ILE A C 1
ATOM 1448 O O . ILE A 1 170 ? -15.632 -0.692 -4.084 1.00 70.06 170 ILE A O 1
ATOM 1452 N N . LYS A 1 171 ? -14.243 0.540 -2.830 1.00 71.19 171 LYS A N 1
ATOM 1453 C CA . LYS A 1 171 ? -14.946 0.396 -1.542 1.00 71.19 171 LYS A CA 1
ATOM 1454 C C . LYS A 1 171 ? -15.218 -1.059 -1.125 1.00 71.19 171 LYS A C 1
ATOM 1456 O O . LYS A 1 171 ? -16.135 -1.317 -0.345 1.00 71.19 171 LYS A O 1
ATOM 1461 N N . LEU A 1 172 ? -14.403 -2.003 -1.602 1.00 69.56 172 LEU A N 1
ATOM 1462 C CA . LEU A 1 172 ? -14.443 -3.408 -1.188 1.00 69.56 172 LEU A CA 1
ATOM 1463 C C . LEU A 1 172 ? -13.720 -3.655 0.134 1.00 69.56 172 LEU A C 1
ATOM 1465 O O . LEU A 1 172 ? -14.009 -4.644 0.803 1.00 69.56 172 LEU A O 1
ATOM 1469 N N . LEU A 1 173 ? -12.789 -2.780 0.518 1.00 67.81 173 LEU A N 1
ATOM 1470 C CA . LEU A 1 173 ? -12.123 -2.837 1.817 1.00 67.81 173 LEU A CA 1
ATOM 1471 C C . LEU A 1 173 ? -12.850 -1.949 2.820 1.00 67.81 173 LEU A C 1
ATOM 1473 O O . LEU A 1 173 ? -12.508 -0.782 2.988 1.00 67.81 173 LEU A O 1
ATOM 1477 N N . LYS A 1 174 ? -13.846 -2.513 3.504 1.00 68.19 174 LYS A N 1
ATOM 1478 C CA . LYS A 1 174 ? -14.339 -1.954 4.763 1.00 68.19 174 LYS A CA 1
ATOM 1479 C C . LYS A 1 174 ? -13.855 -2.838 5.901 1.00 68.19 174 LYS A C 1
ATOM 1481 O O . LYS A 1 174 ? -14.194 -4.007 5.961 1.00 68.19 174 LYS A O 1
ATOM 1486 N N . LEU A 1 175 ? -13.014 -2.318 6.781 1.00 62.84 175 LEU A N 1
ATOM 1487 C CA . LEU A 1 175 ? -12.338 -3.131 7.797 1.00 62.84 175 LEU A CA 1
ATOM 1488 C C . LEU A 1 175 ? -13.307 -3.836 8.750 1.00 62.84 175 LEU A C 1
ATOM 1490 O O . LEU A 1 175 ? -13.137 -5.022 9.028 1.00 62.84 175 LEU A O 1
ATOM 1494 N N . ASN A 1 176 ? -14.365 -3.139 9.164 1.00 59.59 176 ASN A N 1
ATOM 1495 C CA . ASN A 1 176 ? -15.444 -3.696 9.979 1.00 59.59 176 ASN A CA 1
ATOM 1496 C C . ASN A 1 176 ? -16.050 -4.967 9.369 1.00 59.59 176 ASN A C 1
ATOM 1498 O O . ASN A 1 176 ? -16.318 -5.933 10.070 1.00 59.59 176 ASN A O 1
ATOM 1502 N N . GLU A 1 177 ? -16.201 -5.001 8.052 1.00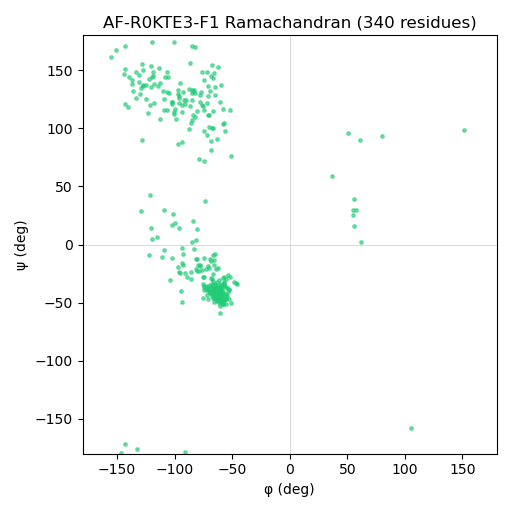 66.44 177 GLU A N 1
ATOM 1503 C CA . GLU A 1 177 ? -16.728 -6.132 7.309 1.00 66.44 177 GLU A CA 1
ATOM 1504 C C . GLU A 1 177 ? -15.802 -7.358 7.344 1.00 66.44 177 GLU A C 1
ATOM 1506 O O . GLU A 1 177 ? -16.295 -8.479 7.378 1.00 66.44 177 GLU A O 1
ATOM 1511 N N . TYR A 1 178 ? -14.479 -7.182 7.375 1.00 66.69 178 TYR A N 1
ATOM 1512 C CA . TYR A 1 178 ? -13.533 -8.309 7.449 1.00 66.69 178 TYR A CA 1
ATOM 1513 C C . TYR A 1 178 ? -13.276 -8.779 8.887 1.00 66.69 178 TYR A C 1
ATOM 1515 O O . TYR A 1 178 ? -13.023 -9.970 9.096 1.00 66.69 178 TYR A O 1
ATOM 1523 N N . ILE A 1 179 ? -13.369 -7.861 9.859 1.00 61.53 179 ILE A N 1
ATOM 1524 C CA . ILE A 1 179 ? -13.345 -8.164 11.298 1.00 61.53 179 ILE A CA 1
ATOM 1525 C C . ILE A 1 179 ? -14.594 -8.965 11.682 1.00 61.53 179 ILE A C 1
ATOM 1527 O O . ILE A 1 179 ? -14.496 -9.986 12.366 1.00 61.53 179 ILE A O 1
ATOM 1531 N N . LEU A 1 180 ? -15.767 -8.532 11.214 1.00 60.12 180 LEU A N 1
ATOM 1532 C CA . LEU A 1 180 ? -16.999 -9.302 11.320 1.00 60.12 180 LEU A CA 1
ATOM 1533 C C . LEU A 1 180 ? -16.886 -10.537 10.411 1.00 60.12 180 LEU A C 1
ATOM 1535 O O . LEU A 1 180 ? -16.249 -10.512 9.360 1.00 60.12 180 LEU A O 1
ATOM 1539 N N . LYS A 1 181 ? -17.465 -11.673 10.809 1.00 64.50 181 LYS A N 1
ATOM 1540 C CA . LYS A 1 181 ? -17.413 -12.902 10.000 1.00 64.50 181 LYS A CA 1
ATOM 1541 C C . LYS A 1 181 ? -18.246 -12.736 8.717 1.00 64.50 181 LYS A C 1
ATOM 1543 O O . LYS A 1 181 ? -19.374 -13.209 8.646 1.00 64.50 181 LYS A O 1
ATOM 1548 N N . ILE A 1 182 ? -17.704 -12.092 7.682 1.00 67.56 182 ILE A N 1
ATOM 1549 C CA . ILE A 1 182 ? -18.272 -12.181 6.334 1.00 67.56 182 ILE A CA 1
ATOM 1550 C C . ILE A 1 182 ? -18.150 -13.619 5.845 1.00 67.56 182 ILE A C 1
ATOM 1552 O O . ILE A 1 182 ? -17.065 -14.206 5.882 1.00 67.56 182 ILE A O 1
ATOM 1556 N N . SER A 1 183 ? -19.274 -14.166 5.385 1.00 70.25 183 SER A N 1
ATOM 1557 C CA . SER A 1 183 ? -19.332 -15.474 4.745 1.00 70.25 183 SER A CA 1
ATOM 1558 C C . SER A 1 183 ? -18.706 -15.429 3.351 1.00 70.25 183 SER A C 1
ATOM 1560 O O . SER A 1 183 ? -18.805 -14.429 2.636 1.00 70.25 183 SER A O 1
ATOM 1562 N N . GLU A 1 184 ? -18.106 -16.544 2.928 1.00 71.88 184 GLU A N 1
ATOM 1563 C CA . GLU A 1 184 ? -17.516 -16.668 1.589 1.00 71.88 184 GLU A CA 1
ATOM 1564 C C . GLU A 1 184 ? -18.527 -16.348 0.477 1.00 71.88 184 GLU A C 1
ATOM 1566 O O . GLU A 1 184 ? -18.168 -15.714 -0.513 1.00 71.88 184 GLU A O 1
ATOM 1571 N N . LYS A 1 185 ? -19.802 -16.725 0.664 1.00 76.56 185 LYS A N 1
ATOM 1572 C CA . LYS A 1 185 ? -20.895 -16.439 -0.277 1.00 76.56 185 LYS A CA 1
ATOM 1573 C C . LYS A 1 185 ? -21.066 -14.933 -0.507 1.00 76.56 185 LYS A C 1
ATOM 1575 O O . LYS A 1 185 ? -21.034 -14.486 -1.648 1.00 76.56 185 LYS A O 1
ATOM 1580 N N . LYS A 1 186 ? -21.145 -14.149 0.572 1.00 74.62 186 LYS A N 1
ATOM 1581 C CA . LYS A 1 186 ? -21.305 -12.689 0.504 1.00 74.62 186 LYS A CA 1
ATOM 1582 C C . LYS A 1 186 ? -20.085 -12.005 -0.123 1.00 74.62 186 LYS A C 1
ATOM 1584 O O . LYS A 1 186 ? -20.226 -11.006 -0.824 1.00 74.62 186 LYS A O 1
ATOM 1589 N N . LEU A 1 187 ? -18.884 -12.544 0.110 1.00 74.38 187 LEU A N 1
ATOM 1590 C CA . LEU A 1 187 ? -17.659 -12.046 -0.520 1.00 74.38 187 LEU A CA 1
ATOM 1591 C C . LEU A 1 187 ? -17.654 -12.308 -2.036 1.00 74.38 187 LEU A C 1
ATOM 1593 O O . LEU A 1 187 ? -17.287 -11.421 -2.805 1.00 74.38 187 LEU A O 1
ATOM 1597 N N . LYS A 1 188 ? -18.088 -13.503 -2.467 1.00 76.31 188 LYS A N 1
ATOM 1598 C CA . LYS A 1 188 ? -18.232 -13.844 -3.891 1.00 76.31 188 LYS A CA 1
ATOM 1599 C C . LYS A 1 188 ? -19.246 -12.935 -4.579 1.00 76.31 188 LYS A C 1
ATOM 1601 O O . LYS A 1 188 ? -18.885 -12.312 -5.567 1.00 76.31 188 LYS A O 1
ATOM 1606 N N . GLU A 1 189 ? -20.442 -12.773 -4.016 1.00 77.00 189 GLU A N 1
ATOM 1607 C CA . GLU A 1 189 ? -21.490 -11.892 -4.564 1.00 77.00 189 GLU A CA 1
ATOM 1608 C C . GLU A 1 189 ? -20.984 -10.455 -4.778 1.00 77.00 189 GLU A C 1
ATOM 1610 O O . GLU A 1 189 ? -21.182 -9.867 -5.840 1.00 77.00 189 GLU A O 1
ATOM 1615 N N . LYS A 1 190 ? -20.245 -9.896 -3.807 1.00 74.06 190 LYS A N 1
ATOM 1616 C CA . LYS A 1 190 ? -19.640 -8.562 -3.948 1.00 74.06 190 LYS A CA 1
ATOM 1617 C C . LYS A 1 190 ? -18.620 -8.473 -5.082 1.00 74.06 190 LYS A C 1
ATOM 1619 O O . LYS A 1 190 ? -18.548 -7.439 -5.733 1.00 74.06 190 LYS A O 1
ATOM 1624 N N . LEU A 1 191 ? -17.825 -9.518 -5.303 1.00 73.56 191 LEU A N 1
ATOM 1625 C CA . LEU A 1 191 ? -16.851 -9.557 -6.397 1.00 73.56 191 LEU A CA 1
ATOM 1626 C C . LEU A 1 191 ? -17.523 -9.713 -7.761 1.00 73.56 191 LEU A C 1
ATOM 1628 O O . LEU A 1 191 ? -17.059 -9.126 -8.734 1.00 73.56 191 LEU A O 1
ATOM 1632 N N . GLU A 1 192 ? -18.604 -10.488 -7.836 1.00 71.56 192 GLU A N 1
ATOM 1633 C CA . GLU A 1 192 ? -19.357 -10.683 -9.075 1.00 71.56 192 GLU A CA 1
ATOM 1634 C C . GLU A 1 192 ? -20.038 -9.403 -9.540 1.00 71.56 192 GLU A C 1
ATOM 1636 O O . GLU A 1 192 ? -19.967 -9.087 -10.724 1.00 71.56 192 GLU A O 1
ATOM 1641 N N . ASN A 1 193 ? -20.556 -8.605 -8.606 1.00 66.81 193 ASN A N 1
ATOM 1642 C CA . ASN A 1 193 ? -21.135 -7.290 -8.892 1.00 66.81 193 ASN A CA 1
ATOM 1643 C C . ASN A 1 193 ? -20.118 -6.256 -9.413 1.00 66.81 193 ASN A C 1
ATOM 1645 O O . ASN A 1 193 ? -20.509 -5.159 -9.796 1.00 66.81 193 ASN A O 1
ATOM 1649 N N . ILE A 1 194 ? -18.820 -6.576 -9.397 1.00 64.56 194 ILE A N 1
ATOM 1650 C CA . ILE A 1 194 ? -17.731 -5.680 -9.814 1.00 64.56 194 ILE A CA 1
ATOM 1651 C C . ILE A 1 194 ? -16.942 -6.290 -10.986 1.00 64.56 194 ILE A C 1
ATOM 1653 O O . ILE A 1 194 ? -15.947 -5.715 -11.421 1.00 64.56 194 ILE A O 1
ATOM 1657 N N . LYS A 1 195 ? -17.368 -7.444 -11.534 1.00 54.31 195 LYS A N 1
ATOM 1658 C CA . LYS A 1 195 ? -16.650 -8.163 -12.609 1.00 54.31 195 LYS A CA 1
ATOM 1659 C C . LYS A 1 195 ? -16.297 -7.275 -13.813 1.00 54.31 195 LYS A C 1
ATOM 1661 O O . LYS A 1 195 ? -15.249 -7.510 -14.410 1.00 54.31 195 LYS A O 1
ATOM 1666 N N . ASP A 1 196 ? -17.067 -6.222 -14.083 1.00 50.19 196 ASP A N 1
ATOM 1667 C CA . ASP A 1 196 ? -16.822 -5.291 -15.195 1.00 50.19 196 ASP A CA 1
ATOM 1668 C C . ASP A 1 196 ? -15.759 -4.204 -14.908 1.00 50.19 196 ASP A C 1
ATOM 1670 O O . ASP A 1 196 ? -15.250 -3.576 -15.836 1.00 50.19 196 ASP A O 1
ATOM 1674 N N . ASP A 1 197 ? -15.346 -4.017 -13.647 1.00 49.69 197 ASP A N 1
ATOM 1675 C CA . ASP A 1 197 ? -14.425 -2.947 -13.214 1.00 49.69 197 ASP A CA 1
ATOM 1676 C C . ASP A 1 197 ? -13.034 -3.450 -12.775 1.00 49.69 197 ASP A C 1
ATOM 1678 O O . ASP A 1 197 ? -12.086 -2.671 -12.603 1.00 49.69 197 ASP A O 1
ATOM 1682 N N . VAL A 1 198 ? -12.850 -4.767 -12.611 1.00 53.31 198 VAL A N 1
ATOM 1683 C CA . VAL A 1 198 ? -11.572 -5.357 -12.167 1.00 53.31 198 VAL A CA 1
ATOM 1684 C C . VAL A 1 198 ? -10.574 -5.420 -13.334 1.00 53.31 198 VAL A C 1
ATOM 1686 O O . VAL A 1 198 ? -10.228 -6.482 -13.846 1.00 53.31 198 VAL A O 1
ATOM 1689 N N . LYS A 1 199 ? -10.023 -4.267 -13.736 1.00 54.53 199 LYS A N 1
ATOM 1690 C CA . LYS A 1 199 ? -8.960 -4.146 -14.761 1.00 54.53 199 LYS A CA 1
ATOM 1691 C C . LYS A 1 199 ? -7.582 -4.607 -14.268 1.00 54.53 199 LYS A C 1
ATOM 1693 O O . LYS A 1 199 ? -6.557 -3.980 -14.557 1.00 54.53 199 LYS A O 1
ATOM 1698 N N . PHE A 1 200 ? -7.508 -5.661 -13.456 1.00 55.69 200 PHE A N 1
ATOM 1699 C CA . PHE A 1 200 ? -6.233 -6.093 -12.901 1.00 55.69 200 PHE A CA 1
ATOM 1700 C C . PHE A 1 200 ? -6.029 -7.603 -12.771 1.00 55.69 200 PHE A C 1
ATOM 1702 O O . PHE A 1 200 ? -6.696 -8.27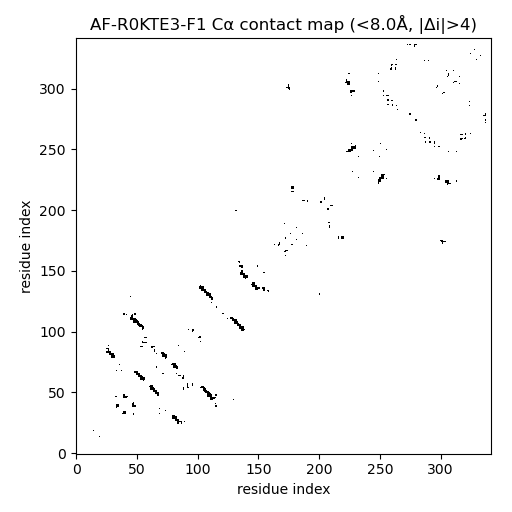9 -12.001 1.00 55.69 200 PHE A O 1
ATOM 1709 N N . LYS A 1 201 ? -4.976 -8.101 -13.438 1.00 58.09 201 LYS A N 1
ATOM 1710 C CA . LYS A 1 201 ? -4.459 -9.469 -13.273 1.00 58.09 201 LYS A CA 1
ATOM 1711 C C . LYS A 1 201 ? -3.761 -9.662 -11.922 1.00 58.09 201 LYS A C 1
ATOM 1713 O O . LYS A 1 201 ? -2.964 -8.813 -11.503 1.00 58.09 201 LYS A O 1
ATOM 1718 N N . PHE A 1 202 ? -4.032 -10.778 -11.256 1.00 60.72 202 PHE A N 1
ATOM 1719 C CA . PHE A 1 202 ? -3.385 -11.173 -10.005 1.00 60.72 202 PHE A CA 1
ATOM 1720 C C . PHE A 1 202 ? -2.179 -12.064 -10.317 1.00 60.72 202 PHE A C 1
ATOM 1722 O O . PHE A 1 202 ? -2.283 -12.965 -11.138 1.00 60.72 202 PHE A O 1
ATOM 1729 N N . TYR A 1 203 ? -1.025 -11.754 -9.718 1.00 60.31 203 TYR A N 1
ATOM 1730 C CA . TYR A 1 203 ? 0.240 -12.461 -9.985 1.00 60.31 203 TYR A CA 1
ATOM 1731 C C . TYR A 1 203 ? 0.632 -13.432 -8.870 1.00 60.31 203 TYR A C 1
ATOM 1733 O O . TYR A 1 203 ? 1.267 -14.439 -9.140 1.00 60.31 203 TYR A O 1
ATOM 1741 N N . TYR A 1 204 ? 0.252 -13.120 -7.629 1.00 65.44 204 TYR A N 1
ATOM 1742 C CA . TYR A 1 204 ? 0.568 -13.917 -6.435 1.00 65.44 204 TYR A CA 1
ATOM 1743 C C . TYR A 1 204 ? -0.653 -14.630 -5.850 1.00 65.44 204 TYR A C 1
ATOM 1745 O O . TYR A 1 204 ? -0.534 -15.366 -4.881 1.00 65.44 204 TYR A O 1
ATOM 1753 N N . PHE A 1 205 ? -1.829 -14.372 -6.416 1.00 68.50 205 PHE A N 1
ATOM 1754 C CA . PHE A 1 205 ? -3.093 -14.966 -6.005 1.00 68.50 205 PHE A CA 1
ATOM 1755 C C . PHE A 1 205 ? -3.771 -15.479 -7.269 1.00 68.50 205 PHE A C 1
ATOM 1757 O O . PHE A 1 205 ? -3.749 -14.788 -8.291 1.00 68.50 205 PHE A O 1
ATOM 1764 N N . ASN A 1 206 ? -4.394 -16.650 -7.205 1.00 70.44 206 ASN A N 1
ATOM 1765 C CA . ASN A 1 206 ? -5.077 -17.251 -8.348 1.00 70.44 206 ASN A CA 1
ATOM 1766 C C . ASN A 1 206 ? -6.354 -16.481 -8.707 1.00 70.44 206 ASN A C 1
ATOM 1768 O O . ASN A 1 206 ? -6.856 -16.582 -9.823 1.00 70.44 206 ASN A O 1
ATOM 1772 N N . SER A 1 207 ? -6.895 -15.695 -7.770 1.00 73.00 207 SER A N 1
ATOM 1773 C CA . SER A 1 207 ? -8.093 -14.888 -7.992 1.00 73.00 207 SER A CA 1
ATOM 1774 C C . SER A 1 207 ? -8.174 -13.663 -7.064 1.00 73.00 207 SER A C 1
ATOM 1776 O O . SER A 1 207 ? -7.555 -13.649 -5.993 1.00 73.00 207 SER A O 1
ATOM 1778 N N . PRO A 1 208 ? -8.994 -12.648 -7.415 1.00 73.94 208 PRO A N 1
ATOM 1779 C CA . PRO A 1 208 ? -9.370 -11.581 -6.485 1.00 73.94 208 PRO A CA 1
ATOM 1780 C C . PRO A 1 208 ? -9.947 -12.107 -5.167 1.00 73.94 208 PRO A C 1
ATOM 1782 O O . PRO A 1 208 ? -9.653 -11.565 -4.103 1.00 73.94 208 PRO A O 1
ATOM 1785 N N . PHE A 1 209 ? -10.741 -13.180 -5.246 1.00 77.94 209 PHE A N 1
ATOM 1786 C CA . PHE A 1 209 ? -11.359 -13.828 -4.093 1.00 77.94 209 PHE A CA 1
ATOM 1787 C C . PHE A 1 209 ? -10.313 -14.372 -3.120 1.00 77.94 209 PHE A C 1
ATOM 1789 O O . PHE A 1 209 ? -10.392 -14.108 -1.925 1.00 77.94 209 PHE A O 1
ATOM 1796 N N . GLU A 1 210 ? -9.302 -15.076 -3.626 1.00 78.19 210 GLU A N 1
ATOM 1797 C CA . GLU A 1 210 ? -8.219 -15.616 -2.802 1.00 78.19 210 GLU A CA 1
ATOM 1798 C C . GLU A 1 210 ? -7.420 -14.508 -2.105 1.00 78.19 210 GLU A C 1
ATOM 1800 O O . GLU A 1 210 ? -7.114 -14.617 -0.920 1.00 78.19 210 GLU A O 1
ATOM 1805 N N . CYS A 1 211 ? -7.145 -13.405 -2.807 1.00 78.12 211 CYS A N 1
ATOM 1806 C CA . CYS A 1 211 ? -6.468 -12.249 -2.222 1.00 78.12 211 CYS A CA 1
ATOM 1807 C C . CYS A 1 211 ? -7.261 -11.658 -1.043 1.00 78.12 211 CYS A C 1
ATOM 1809 O O . CYS A 1 211 ? -6.703 -11.438 0.032 1.00 78.12 211 CYS A O 1
ATOM 1811 N N . LEU A 1 212 ? -8.571 -11.450 -1.216 1.00 77.56 212 LEU A N 1
ATOM 1812 C CA . LEU A 1 212 ? -9.439 -10.931 -0.155 1.00 77.56 212 LEU A CA 1
ATOM 1813 C C . LEU A 1 212 ? -9.644 -11.930 0.990 1.00 77.56 212 LEU A C 1
ATOM 1815 O O . LEU A 1 212 ? -9.713 -11.514 2.143 1.00 77.56 212 LEU A O 1
ATOM 1819 N N . LYS A 1 213 ? -9.703 -13.234 0.701 1.00 78.56 213 LYS A N 1
ATOM 1820 C CA . LYS A 1 213 ? -9.768 -14.289 1.722 1.00 78.56 213 LYS A CA 1
ATOM 1821 C C . LYS A 1 213 ? -8.515 -14.285 2.598 1.00 78.56 213 LYS A C 1
ATOM 1823 O O . LYS A 1 213 ? -8.632 -14.273 3.819 1.00 78.56 213 LYS A O 1
ATOM 1828 N N . ASN A 1 214 ? -7.332 -14.219 1.989 1.00 79.44 214 ASN A N 1
ATOM 1829 C CA . ASN A 1 214 ? -6.071 -14.125 2.726 1.00 79.44 214 ASN A CA 1
ATOM 1830 C C . ASN A 1 214 ? -5.973 -12.820 3.527 1.00 79.44 214 ASN A C 1
ATOM 1832 O O . ASN A 1 214 ? -5.521 -12.835 4.667 1.00 79.44 214 ASN A O 1
ATOM 1836 N N . LEU A 1 215 ? -6.472 -11.704 2.985 1.00 77.44 215 LEU A N 1
ATOM 1837 C CA . LEU A 1 215 ? -6.578 -10.455 3.739 1.00 77.44 215 LEU A CA 1
ATOM 1838 C C . LEU A 1 215 ? -7.538 -10.578 4.930 1.00 77.44 215 LEU A C 1
ATOM 1840 O O . LEU A 1 215 ? -7.240 -10.066 6.003 1.00 77.44 215 LEU A O 1
ATOM 1844 N N . GLN A 1 216 ? -8.673 -11.264 4.769 1.00 75.94 216 GLN A N 1
ATOM 1845 C CA . GLN A 1 216 ? -9.608 -11.517 5.864 1.00 75.94 216 GLN A CA 1
ATOM 1846 C C . GLN A 1 216 ? -8.947 -12.323 6.986 1.00 75.94 216 GLN A C 1
ATOM 1848 O O . GLN A 1 216 ? -9.153 -12.011 8.155 1.00 75.94 216 GLN A O 1
ATOM 1853 N N . ILE A 1 217 ? -8.177 -13.356 6.633 1.00 78.44 217 ILE A N 1
ATOM 1854 C CA . ILE A 1 217 ? -7.415 -14.167 7.590 1.00 78.44 217 ILE A CA 1
ATOM 1855 C C . ILE A 1 217 ? -6.414 -13.275 8.326 1.00 78.44 217 ILE A C 1
ATOM 1857 O O . ILE A 1 217 ? -6.479 -13.180 9.546 1.00 78.44 217 ILE A O 1
ATOM 1861 N N . PHE A 1 218 ? -5.599 -12.522 7.587 1.00 78.56 218 PHE A N 1
ATOM 1862 C CA . PHE A 1 218 ? -4.618 -11.603 8.158 1.00 78.56 218 PHE A CA 1
ATOM 1863 C C . PHE A 1 218 ? -5.253 -10.582 9.115 1.00 78.56 218 PHE A C 1
ATOM 1865 O O . PHE A 1 218 ? -4.837 -10.462 10.259 1.00 78.56 218 PHE A O 1
ATOM 1872 N N . VAL A 1 219 ? -6.312 -9.883 8.695 1.00 73.31 219 VAL A N 1
ATOM 1873 C CA . VAL A 1 219 ? -7.003 -8.889 9.540 1.00 73.31 219 VAL A CA 1
ATOM 1874 C C . VAL A 1 219 ? -7.597 -9.522 10.805 1.00 73.31 219 VAL A C 1
ATOM 1876 O O . VAL A 1 219 ? -7.680 -8.851 11.831 1.00 73.31 219 VAL A O 1
ATOM 1879 N N . LYS A 1 220 ? -8.004 -10.797 10.758 1.00 70.75 220 LYS A N 1
ATOM 1880 C CA . LYS A 1 220 ? -8.482 -11.533 11.939 1.00 70.75 220 LYS A CA 1
ATOM 1881 C C . LYS A 1 220 ? -7.355 -11.958 12.876 1.00 70.75 220 LYS A C 1
ATOM 1883 O O . LYS A 1 220 ? -7.587 -12.017 14.078 1.00 70.75 220 LYS A O 1
ATOM 1888 N N . GLU A 1 221 ? -6.183 -12.275 12.336 1.00 74.81 221 GLU A N 1
ATOM 1889 C CA . GLU A 1 221 ? -5.002 -12.669 13.111 1.00 74.81 221 GLU A CA 1
ATOM 1890 C C . GLU A 1 221 ? -4.346 -11.479 13.813 1.00 74.81 221 GLU A C 1
ATOM 1892 O O . GLU A 1 221 ? -3.740 -11.638 14.874 1.00 74.81 221 GLU A O 1
ATOM 1897 N N . ILE A 1 222 ? -4.488 -10.275 13.258 1.00 73.75 222 ILE A N 1
ATOM 1898 C CA . ILE A 1 222 ? -3.964 -9.078 13.898 1.00 73.75 222 ILE A CA 1
ATOM 1899 C C . ILE A 1 222 ? -4.780 -8.734 15.153 1.00 73.75 222 ILE A C 1
ATOM 1901 O O . ILE A 1 222 ? -6.002 -8.557 15.121 1.00 73.75 222 ILE A O 1
ATOM 1905 N N . ARG A 1 223 ? -4.067 -8.560 16.270 1.00 73.06 223 ARG A N 1
ATOM 1906 C CA . ARG A 1 223 ? -4.605 -7.986 17.504 1.00 73.06 223 ARG A CA 1
ATOM 1907 C C . ARG A 1 223 ? -4.851 -6.493 17.304 1.00 73.06 223 ARG A C 1
ATOM 1909 O O . ARG A 1 223 ? -3.911 -5.714 17.170 1.00 73.06 223 ARG A O 1
ATOM 1916 N N . CYS A 1 224 ? -6.116 -6.093 17.287 1.00 76.44 224 CYS A N 1
ATOM 1917 C CA . CYS A 1 224 ? -6.521 -4.700 17.112 1.00 76.44 224 CYS A CA 1
ATOM 1918 C C . CYS A 1 224 ? -7.369 -4.246 18.289 1.00 76.44 224 CYS A C 1
ATOM 1920 O O . CYS A 1 224 ? -8.234 -5.002 18.727 1.00 76.44 224 CYS A O 1
ATOM 1922 N N . PHE A 1 225 ? -7.187 -2.999 18.720 1.00 79.69 225 PHE A N 1
ATOM 1923 C CA . PHE A 1 225 ? -8.088 -2.344 19.653 1.00 79.69 225 PHE A CA 1
ATOM 1924 C C . PHE A 1 225 ? -9.493 -2.265 19.055 1.00 79.69 225 PHE A C 1
ATOM 1926 O O . PHE A 1 225 ? -9.684 -1.718 17.965 1.00 79.69 225 PHE A O 1
ATOM 1933 N N . LYS A 1 226 ? -10.474 -2.823 19.762 1.00 78.56 226 LYS A N 1
ATOM 1934 C CA . LYS A 1 226 ? -11.874 -2.879 19.339 1.00 78.56 226 LYS A CA 1
ATOM 1935 C C . LYS A 1 226 ? -12.759 -2.260 20.405 1.00 78.56 226 LYS A C 1
ATOM 1937 O O . LYS A 1 226 ? -12.751 -2.705 21.552 1.00 78.56 226 LYS A O 1
ATOM 1942 N N . LEU A 1 227 ? -13.566 -1.282 20.000 1.00 81.19 227 LEU A N 1
ATOM 1943 C CA . LEU A 1 227 ? -14.701 -0.849 20.804 1.00 81.19 227 LEU A CA 1
ATOM 1944 C C . LEU A 1 227 ? -15.925 -1.693 20.473 1.00 81.19 227 LEU A C 1
ATOM 1946 O O . LEU A 1 227 ? -16.249 -1.898 19.303 1.00 81.19 227 LEU A O 1
ATOM 1950 N N . VAL A 1 228 ? -16.610 -2.156 21.513 1.00 80.19 228 VAL A N 1
ATOM 1951 C CA . VAL A 1 228 ? -17.876 -2.886 21.399 1.00 80.19 228 VAL A CA 1
ATOM 1952 C C . VAL A 1 228 ? -18.996 -2.129 22.100 1.00 80.19 228 VAL A C 1
ATOM 1954 O O . VAL A 1 228 ? -18.772 -1.417 23.084 1.00 80.19 228 VAL A O 1
ATOM 1957 N N . GLU A 1 229 ? -20.209 -2.268 21.570 1.00 79.31 229 GLU A N 1
ATOM 1958 C CA . GLU A 1 229 ? -21.415 -1.766 22.224 1.00 79.31 229 GLU A CA 1
ATOM 1959 C C . GLU A 1 229 ? -21.703 -2.552 23.509 1.00 79.31 229 GLU A C 1
ATOM 1961 O O . GLU A 1 229 ? -21.329 -3.719 23.640 1.00 79.31 229 GLU A O 1
ATOM 1966 N N . GLU A 1 230 ? -22.398 -1.917 24.454 1.00 75.12 230 GLU A N 1
ATOM 1967 C CA . GLU A 1 230 ? -22.653 -2.482 25.789 1.00 75.12 230 GLU A CA 1
ATOM 1968 C C . GLU A 1 230 ? -23.365 -3.843 25.730 1.00 75.12 230 GLU A C 1
ATOM 1970 O O . GLU A 1 230 ? -23.060 -4.737 26.514 1.00 75.12 230 GLU A O 1
ATOM 1975 N N . ASN A 1 231 ? -24.254 -4.020 24.747 1.00 67.00 231 ASN A N 1
ATOM 1976 C CA . ASN A 1 231 ? -25.106 -5.203 24.590 1.00 67.00 231 ASN A CA 1
ATOM 1977 C C . ASN A 1 231 ? -24.414 -6.375 23.870 1.00 67.00 231 ASN A C 1
ATOM 1979 O O . ASN A 1 231 ? -25.024 -7.425 23.679 1.00 67.00 231 ASN A O 1
ATOM 1983 N N . VAL A 1 232 ? -23.174 -6.188 23.404 1.00 60.69 232 VAL A N 1
ATOM 1984 C CA . VAL A 1 232 ? -22.431 -7.187 22.614 1.00 60.69 232 VAL A CA 1
ATOM 1985 C C . VAL A 1 232 ? -21.554 -8.074 23.503 1.00 60.69 232 VAL A C 1
ATOM 1987 O O . VAL A 1 232 ? -21.164 -9.166 23.092 1.00 60.69 232 VAL A O 1
ATOM 1990 N N . LEU A 1 233 ? -21.275 -7.652 24.739 1.00 52.34 233 LEU A N 1
ATOM 1991 C CA . LEU A 1 233 ? -20.691 -8.545 25.735 1.00 52.34 233 LEU A CA 1
ATOM 1992 C C . LEU A 1 233 ? -21.789 -9.447 26.297 1.00 52.34 233 LEU A C 1
ATOM 1994 O O . LEU A 1 233 ? -22.823 -8.929 26.718 1.00 52.34 233 LEU A O 1
ATOM 1998 N N . PRO A 1 234 ? -21.597 -10.777 26.328 1.00 44.81 234 PRO A N 1
ATOM 1999 C CA . PRO A 1 234 ? -22.563 -11.652 26.957 1.00 44.81 234 PRO A CA 1
ATOM 2000 C C . PRO A 1 234 ? -22.557 -11.347 28.455 1.00 44.81 234 PRO A C 1
ATOM 2002 O O . PRO A 1 234 ? -21.694 -11.799 29.203 1.00 44.81 234 PRO A O 1
ATOM 2005 N N . SER A 1 235 ? -23.538 -10.570 28.903 1.00 40.72 235 SER A N 1
ATOM 2006 C CA . SER A 1 235 ? -23.980 -10.576 30.287 1.00 40.72 235 SER A CA 1
ATOM 2007 C C . SER A 1 235 ? -24.536 -11.972 30.559 1.00 40.72 235 SER A C 1
ATOM 2009 O O . SER A 1 235 ? -25.699 -12.222 30.262 1.00 40.72 235 SER A O 1
ATOM 2011 N N . ASN A 1 236 ? -23.688 -12.896 31.018 1.00 37.28 236 ASN A N 1
ATOM 2012 C CA . ASN A 1 236 ? -24.065 -14.221 31.517 1.00 37.28 236 ASN A CA 1
ATOM 2013 C C . ASN A 1 236 ? -25.241 -14.869 30.756 1.00 37.28 236 ASN A C 1
ATOM 2015 O O . ASN A 1 236 ? -26.281 -15.159 31.343 1.00 37.28 236 ASN A O 1
ATOM 2019 N N . LEU A 1 237 ? -25.100 -15.071 29.442 1.00 35.16 237 LEU A N 1
ATOM 2020 C CA . LEU A 1 237 ? -26.055 -15.868 28.675 1.00 35.16 237 LEU A CA 1
ATOM 2021 C C . LEU A 1 237 ? -25.619 -17.328 28.745 1.00 35.16 237 LEU A C 1
ATOM 2023 O O . LEU A 1 237 ? -24.704 -17.781 28.060 1.00 35.16 237 LEU A O 1
ATOM 2027 N N . THR A 1 238 ? -26.282 -18.045 29.640 1.00 38.09 238 THR A N 1
ATOM 2028 C CA . THR A 1 238 ? -26.320 -19.498 29.700 1.00 38.09 238 THR A CA 1
ATOM 2029 C C . THR A 1 238 ? -26.720 -20.061 28.336 1.00 38.09 238 THR A C 1
ATOM 2031 O O . THR A 1 238 ? -27.831 -19.854 27.862 1.00 38.09 238 THR A O 1
ATOM 2034 N N . GLY A 1 239 ? -25.799 -20.800 27.715 1.00 35.78 239 GLY A N 1
ATOM 2035 C CA . GLY A 1 239 ? -26.077 -21.651 26.560 1.00 35.78 239 GLY A CA 1
ATOM 2036 C C . GLY A 1 239 ? -26.148 -20.914 25.223 1.00 35.78 239 GLY A C 1
ATOM 2037 O O . GLY A 1 239 ? -27.199 -20.438 24.830 1.00 35.78 239 GLY A O 1
ATOM 2038 N N . PHE A 1 240 ? -25.016 -20.869 24.521 1.00 32.31 240 PHE A N 1
ATOM 2039 C CA . PHE A 1 240 ? -24.817 -21.148 23.087 1.00 32.31 240 PHE A CA 1
ATOM 2040 C C . PHE A 1 240 ? -23.622 -20.330 22.576 1.00 32.31 240 PHE A C 1
ATOM 2042 O O . PHE A 1 240 ? -23.735 -19.161 22.231 1.00 32.31 240 PHE A O 1
ATOM 2049 N N . VAL A 1 241 ? -22.474 -21.017 22.513 1.00 32.34 241 VAL A N 1
ATOM 2050 C CA . VAL A 1 241 ? -21.183 -20.576 21.957 1.00 32.34 241 VAL A CA 1
ATOM 2051 C C . VAL A 1 241 ? -20.588 -19.352 22.664 1.00 32.34 241 VAL A C 1
ATOM 2053 O O . VAL A 1 241 ? -20.783 -18.212 22.249 1.00 32.34 241 VAL A O 1
ATOM 2056 N N . GLU A 1 242 ? -19.778 -19.609 23.696 1.00 32.09 242 GLU A N 1
ATOM 2057 C CA . GLU A 1 242 ? -18.818 -18.640 24.234 1.00 32.09 242 GLU A CA 1
ATOM 2058 C C . GLU A 1 242 ? -17.888 -18.168 23.110 1.00 32.09 242 GLU A C 1
ATOM 2060 O O . GLU A 1 242 ? -16.903 -18.814 22.750 1.00 32.09 242 GLU A O 1
ATOM 2065 N N . ILE A 1 243 ? -18.197 -17.015 22.523 1.00 40.31 243 ILE A N 1
ATOM 2066 C CA . ILE A 1 243 ? -17.193 -16.237 21.813 1.00 40.31 243 ILE A CA 1
ATOM 2067 C C . ILE A 1 243 ? -16.352 -15.610 22.922 1.00 40.31 243 ILE A C 1
ATOM 2069 O O . ILE A 1 243 ? -16.762 -14.617 23.515 1.00 40.31 243 ILE A O 1
ATOM 2073 N N . SER A 1 244 ? -15.210 -16.217 23.247 1.00 42.09 244 SER A N 1
ATOM 2074 C CA . SER A 1 244 ? -14.246 -15.637 24.183 1.00 42.09 244 SER A CA 1
ATOM 2075 C C . SER A 1 244 ? -13.828 -14.260 23.659 1.00 42.09 244 SER A C 1
ATOM 2077 O O . SER A 1 244 ? -13.099 -14.157 22.668 1.00 42.09 244 SER A O 1
ATOM 2079 N N . ILE A 1 245 ? -14.340 -13.196 24.272 1.00 54.88 245 ILE A N 1
ATOM 2080 C CA . ILE A 1 245 ? -13.947 -11.831 23.934 1.00 54.88 245 ILE A CA 1
ATOM 2081 C C . ILE A 1 245 ? -12.561 -11.614 24.532 1.00 54.88 245 ILE A C 1
ATOM 2083 O O . ILE A 1 245 ? -12.374 -11.722 25.740 1.00 54.88 245 ILE A O 1
ATOM 2087 N N . ASP A 1 246 ? -11.585 -11.330 23.674 1.00 65.31 246 ASP A N 1
ATOM 2088 C CA . ASP A 1 246 ? -10.226 -11.016 24.098 1.00 65.31 246 ASP A CA 1
ATOM 2089 C C . ASP A 1 246 ? -10.214 -9.670 24.838 1.00 65.31 246 ASP A C 1
ATOM 2091 O O . ASP A 1 246 ? -10.240 -8.594 24.231 1.00 65.31 246 ASP A O 1
ATOM 2095 N N . SER A 1 247 ? -10.182 -9.737 26.169 1.00 66.00 247 SER A N 1
ATOM 2096 C CA . SER A 1 247 ? -10.153 -8.575 27.060 1.00 66.00 247 SER A CA 1
ATOM 2097 C C . SER A 1 247 ? -8.869 -7.753 26.942 1.00 66.00 247 SER A C 1
ATOM 2099 O O . SER A 1 247 ? -8.823 -6.639 27.456 1.00 66.00 247 SER A O 1
ATOM 2101 N N . THR A 1 248 ? -7.825 -8.276 26.287 1.00 71.62 248 THR A N 1
ATOM 2102 C CA . THR A 1 248 ? -6.570 -7.540 26.063 1.00 71.62 248 THR A CA 1
ATOM 2103 C C . THR A 1 248 ? -6.657 -6.583 24.880 1.00 71.62 248 THR A C 1
ATOM 2105 O O . THR A 1 248 ? -5.890 -5.625 24.805 1.00 71.62 248 THR A O 1
ATOM 2108 N N . THR A 1 249 ? -7.610 -6.813 23.973 1.00 75.75 249 THR A N 1
ATOM 2109 C CA . THR A 1 249 ? -7.771 -6.025 22.748 1.00 75.75 249 THR A CA 1
ATOM 2110 C C . THR A 1 249 ? -9.140 -5.371 22.605 1.00 75.75 249 THR A C 1
ATOM 2112 O O . THR A 1 249 ? -9.328 -4.517 21.742 1.00 75.75 249 THR A O 1
ATOM 2115 N N . THR A 1 250 ? -10.095 -5.712 23.469 1.00 79.50 250 THR A N 1
ATOM 2116 C CA . THR A 1 250 ? -11.482 -5.244 23.375 1.00 79.50 250 THR A CA 1
ATOM 2117 C C . THR A 1 250 ? -11.879 -4.412 24.592 1.00 79.50 250 THR A C 1
ATOM 2119 O O . THR A 1 250 ? -11.585 -4.776 25.728 1.00 79.50 250 THR A O 1
ATOM 2122 N N . MET A 1 251 ? -12.597 -3.311 24.365 1.00 84.88 251 MET A N 1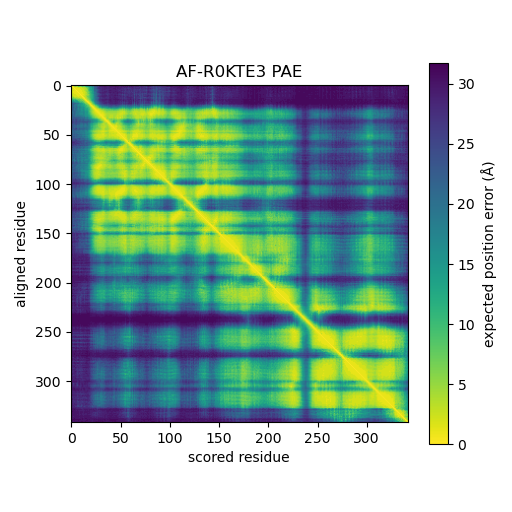
ATOM 2123 C CA . MET A 1 251 ? -13.105 -2.426 25.413 1.00 84.88 251 MET A CA 1
ATOM 2124 C C . MET A 1 251 ? -14.550 -2.006 25.128 1.00 84.88 251 MET A C 1
ATOM 2126 O O . MET A 1 251 ? -14.931 -1.754 23.987 1.00 84.88 251 MET A O 1
ATOM 2130 N N . GLN A 1 252 ? -15.367 -1.914 26.175 1.00 87.50 252 GLN A N 1
ATOM 2131 C CA . GLN A 1 252 ? -16.711 -1.345 26.065 1.00 87.50 252 GLN A CA 1
ATOM 2132 C C . GLN A 1 252 ? -16.648 0.143 25.742 1.00 87.50 252 GLN A C 1
ATOM 2134 O O . GLN A 1 252 ? -15.801 0.870 26.260 1.00 87.50 252 GLN A O 1
ATOM 2139 N N . GLY A 1 253 ? -17.585 0.617 24.925 1.00 86.75 253 GLY A N 1
ATOM 2140 C CA . GLY A 1 253 ? -17.666 2.033 24.588 1.00 86.75 253 GLY A CA 1
ATOM 2141 C C . GLY A 1 253 ? -17.862 2.949 25.809 1.00 86.75 253 GLY A C 1
ATOM 2142 O O . GLY A 1 253 ? -17.353 4.069 25.808 1.00 86.75 253 GLY A O 1
ATOM 2143 N N . SER A 1 254 ? -18.604 2.516 26.832 1.00 87.12 254 SER A N 1
ATOM 2144 C CA . SER A 1 254 ? -18.748 3.199 28.130 1.00 87.12 254 SER A CA 1
ATOM 2145 C C . SER A 1 254 ? -17.398 3.325 28.831 1.00 87.12 254 SER A C 1
ATOM 2147 O O . SER A 1 254 ? -16.895 4.435 28.986 1.00 87.12 254 SER A O 1
ATOM 2149 N N . LYS A 1 255 ? -16.751 2.184 29.093 1.00 89.12 255 LYS A N 1
ATOM 2150 C CA . LYS A 1 255 ? -15.433 2.091 29.727 1.00 89.12 255 LYS A CA 1
ATOM 2151 C C . LYS A 1 255 ? -14.373 2.932 29.016 1.00 89.12 255 LYS A C 1
ATOM 2153 O O . LYS A 1 255 ? -13.590 3.603 29.675 1.00 89.12 255 LYS A O 1
ATOM 2158 N N . PHE A 1 256 ? -14.375 2.941 27.684 1.00 91.31 256 PHE A N 1
ATOM 2159 C CA . PHE A 1 256 ? -13.498 3.800 26.888 1.00 91.31 256 PHE A CA 1
ATOM 2160 C C . PHE A 1 256 ? -13.710 5.284 27.179 1.00 91.31 256 PHE A C 1
ATOM 2162 O O . PHE A 1 256 ? -12.751 6.025 27.371 1.00 91.31 256 PHE A O 1
ATOM 2169 N N . THR A 1 257 ? -14.970 5.717 27.210 1.00 90.75 257 THR A N 1
ATOM 2170 C CA . THR A 1 257 ? -15.313 7.124 27.445 1.00 90.75 257 THR A CA 1
ATOM 2171 C C . THR A 1 257 ? -14.912 7.545 28.847 1.00 90.75 257 THR A C 1
ATOM 2173 O O . THR A 1 257 ? -14.341 8.619 29.005 1.00 90.75 257 THR A O 1
ATOM 2176 N N . ASP A 1 258 ? -15.177 6.694 29.837 1.00 91.19 258 ASP A N 1
ATOM 2177 C CA . ASP A 1 258 ? -14.873 6.971 31.236 1.00 91.19 258 ASP A CA 1
ATOM 2178 C C . ASP A 1 258 ? -13.358 7.050 31.460 1.00 91.19 258 ASP A C 1
ATOM 2180 O O . ASP A 1 258 ? -12.872 8.058 31.964 1.00 91.19 258 ASP A O 1
ATOM 2184 N N . GLN A 1 259 ? -12.593 6.063 30.979 1.00 93.12 259 GLN A N 1
ATOM 2185 C CA . GLN A 1 259 ? -11.133 6.053 31.127 1.00 93.12 259 GLN A CA 1
ATOM 2186 C C . GLN A 1 259 ? -10.444 7.192 30.368 1.00 93.12 259 GLN A C 1
ATOM 2188 O O . GLN A 1 259 ? -9.502 7.799 30.879 1.00 93.12 259 GLN A O 1
ATOM 2193 N N . LEU A 1 260 ? -10.902 7.506 29.150 1.00 92.88 260 LEU A N 1
ATOM 2194 C CA . LEU A 1 260 ? -10.365 8.635 28.390 1.00 92.88 260 LEU A CA 1
ATOM 2195 C C . LEU A 1 260 ? -10.670 9.960 29.093 1.00 92.88 260 LEU A C 1
ATOM 2197 O O . LEU A 1 260 ? -9.793 10.814 29.210 1.00 92.88 260 LEU A O 1
ATOM 2201 N N . TYR A 1 261 ? -11.896 10.115 29.593 1.00 90.62 261 TYR A N 1
ATOM 2202 C CA . TYR A 1 261 ? -12.307 11.306 30.321 1.00 90.62 261 TYR A CA 1
ATOM 2203 C C . TYR A 1 261 ? -11.523 11.477 31.627 1.00 90.62 261 TYR A C 1
ATOM 2205 O O . TYR A 1 261 ? -11.045 12.577 31.892 1.00 90.62 261 TYR A O 1
ATOM 2213 N N . GLU A 1 262 ? -11.315 10.410 32.403 1.00 90.50 262 GLU A N 1
ATOM 2214 C CA . GLU A 1 262 ? -10.463 10.427 33.600 1.00 90.50 262 GLU A CA 1
ATOM 2215 C C . GLU A 1 262 ? -9.017 10.815 33.275 1.00 90.50 262 GLU A C 1
ATOM 2217 O O . GLU A 1 262 ? -8.446 11.673 33.947 1.00 90.50 262 GLU A O 1
ATOM 2222 N N . LYS A 1 263 ? -8.431 10.256 32.206 1.00 90.31 263 LYS A N 1
ATOM 2223 C CA . LYS A 1 263 ? -7.091 10.652 31.741 1.00 90.31 263 LYS A CA 1
ATOM 2224 C C . LYS A 1 263 ? -7.031 12.127 31.356 1.00 90.31 263 LYS A C 1
ATOM 2226 O O . LYS A 1 263 ? -6.052 12.794 31.691 1.00 90.31 263 LYS A O 1
ATOM 2231 N N . CYS A 1 264 ? -8.066 12.650 30.695 1.00 87.44 264 CYS A N 1
ATOM 2232 C CA . CYS A 1 264 ? -8.160 14.081 30.432 1.00 87.44 264 CYS A CA 1
ATOM 2233 C C . CYS A 1 264 ? -8.221 14.877 31.739 1.00 87.44 264 CYS A C 1
ATOM 2235 O O . CYS A 1 264 ? -7.454 15.813 31.895 1.00 87.44 264 CYS A O 1
ATOM 2237 N N . LEU A 1 265 ? -9.065 14.497 32.700 1.00 84.56 265 LEU A N 1
ATOM 2238 C CA . LEU A 1 265 ? -9.186 15.210 33.976 1.00 84.56 265 LEU A CA 1
ATOM 2239 C C . LEU A 1 265 ? -7.882 15.245 34.776 1.00 84.56 265 LEU A C 1
ATOM 2241 O O . LEU A 1 265 ? -7.455 16.324 35.178 1.00 84.56 265 LEU A O 1
ATOM 2245 N N . ASN A 1 266 ? -7.213 14.102 34.936 1.00 85.12 266 ASN A N 1
ATOM 2246 C CA . ASN A 1 266 ? -5.957 14.014 35.685 1.00 85.12 266 ASN A CA 1
ATOM 2247 C C . ASN A 1 266 ? -4.882 14.944 35.107 1.00 85.12 266 ASN A C 1
ATOM 2249 O O . ASN A 1 266 ? -4.109 15.551 35.843 1.00 85.12 266 ASN A O 1
ATOM 2253 N N . LYS A 1 267 ? -4.855 15.098 33.780 1.00 80.31 267 LYS A N 1
ATOM 2254 C CA . LYS A 1 267 ? -3.930 16.004 33.098 1.00 80.31 267 LYS A CA 1
ATOM 2255 C C . LYS A 1 267 ? -4.301 17.481 33.300 1.00 80.31 267 LYS A C 1
ATOM 2257 O O . LYS A 1 267 ? -3.431 18.334 33.178 1.00 80.31 267 LYS A O 1
ATOM 2262 N N . ILE A 1 268 ? -5.548 17.821 33.647 1.00 74.25 268 ILE A N 1
ATOM 2263 C CA . ILE A 1 268 ? -5.938 19.180 34.074 1.00 74.25 268 ILE A CA 1
ATOM 2264 C C . ILE A 1 268 ? -5.456 19.430 35.498 1.00 74.25 268 ILE A C 1
ATOM 2266 O O . ILE A 1 268 ? -4.881 20.481 35.756 1.00 74.25 268 ILE A O 1
ATOM 2270 N N . ASP A 1 269 ? -5.673 18.466 36.394 1.00 69.25 269 ASP A N 1
ATOM 2271 C CA . ASP A 1 269 ? -5.363 18.600 37.820 1.00 69.25 269 ASP A CA 1
ATOM 2272 C C . ASP A 1 269 ? -3.851 18.760 38.076 1.00 69.25 269 ASP A C 1
ATOM 2274 O O . ASP A 1 269 ? -3.450 19.330 39.086 1.00 69.25 269 ASP A O 1
ATOM 2278 N N . THR A 1 270 ? -2.993 18.341 37.133 1.00 65.00 270 THR A N 1
ATOM 2279 C CA . THR A 1 270 ? -1.545 18.637 37.171 1.00 65.00 270 THR A CA 1
ATOM 2280 C C . THR A 1 270 ? -1.186 20.104 36.934 1.00 65.00 270 THR A C 1
ATOM 2282 O O . THR A 1 270 ? -0.038 20.494 37.148 1.00 65.00 270 THR A O 1
ATOM 2285 N N . PHE A 1 271 ? -2.125 20.926 36.470 1.00 61.47 271 PHE A N 1
ATOM 2286 C CA . PHE A 1 271 ? -1.905 22.354 36.334 1.00 61.47 271 PHE A CA 1
ATOM 2287 C C . PHE A 1 271 ? -2.446 23.088 37.563 1.00 61.47 271 PHE A C 1
ATOM 2289 O O . PHE A 1 271 ? -3.635 23.031 37.869 1.00 61.47 271 PHE A O 1
ATOM 2296 N N . ASP A 1 272 ? -1.565 23.822 38.236 1.00 53.81 272 ASP A N 1
ATOM 2297 C CA . ASP A 1 272 ? -1.913 24.652 39.386 1.00 53.81 272 ASP A CA 1
ATOM 2298 C C . ASP A 1 272 ? -2.747 25.863 38.924 1.00 53.81 272 ASP A C 1
ATOM 2300 O O . ASP A 1 272 ? -2.223 26.815 38.331 1.00 53.81 272 ASP A O 1
ATOM 2304 N N . PHE A 1 273 ? -4.070 25.798 39.101 1.00 58.62 273 PHE A N 1
ATOM 2305 C CA . PHE A 1 273 ? -4.989 26.840 38.648 1.00 58.62 273 PHE A CA 1
ATOM 2306 C C . PHE A 1 273 ? -6.031 27.228 39.718 1.00 58.62 273 PHE A C 1
ATOM 2308 O O . PHE A 1 273 ? -6.838 26.408 40.150 1.00 58.62 273 PHE A O 1
ATOM 2315 N N . ASP A 1 274 ? -6.104 28.530 40.028 1.00 55.22 274 ASP A N 1
ATOM 2316 C CA . ASP A 1 274 ? -7.186 29.192 40.786 1.00 55.22 274 ASP A CA 1
ATOM 2317 C C . ASP A 1 274 ? -8.456 29.353 39.916 1.00 55.22 274 ASP A C 1
ATOM 2319 O O . ASP A 1 274 ? -8.777 30.447 39.442 1.00 55.22 274 ASP A O 1
ATOM 2323 N N . VAL A 1 275 ? -9.172 28.265 39.617 1.00 56.97 275 VAL A N 1
ATOM 2324 C CA . VAL A 1 275 ? -10.324 28.308 38.688 1.00 56.97 275 VAL A CA 1
ATOM 2325 C C . VAL A 1 275 ? -11.658 28.421 39.431 1.00 56.97 275 VAL A C 1
ATOM 2327 O O . VAL A 1 275 ? -11.992 27.587 40.270 1.00 56.97 275 VAL A O 1
ATOM 2330 N N . GLU A 1 276 ? -12.500 29.384 39.038 1.00 60.94 276 GLU A N 1
ATOM 2331 C CA . GLU A 1 276 ? -13.924 29.399 39.400 1.00 60.94 276 GLU A CA 1
ATOM 2332 C C . GLU A 1 276 ? -14.648 28.136 38.892 1.00 60.94 276 GLU A C 1
ATOM 2334 O O . GLU A 1 276 ? -14.537 27.749 37.725 1.00 60.94 276 GLU A O 1
ATOM 2339 N N . ASN A 1 277 ? -15.504 27.549 39.731 1.00 66.44 277 ASN A N 1
ATOM 2340 C CA . ASN A 1 277 ? -16.222 26.291 39.471 1.00 66.44 277 ASN A CA 1
ATOM 2341 C C . ASN A 1 277 ? -16.915 26.228 38.077 1.00 66.44 277 ASN A C 1
ATOM 2343 O O . ASN A 1 277 ? -16.956 25.177 37.441 1.00 66.44 277 ASN A O 1
ATOM 2347 N N . LYS A 1 278 ? -17.393 27.360 37.533 1.00 69.31 278 LYS A N 1
ATOM 2348 C CA . LYS A 1 278 ? -18.138 27.429 36.256 1.00 69.31 278 LYS A CA 1
ATOM 2349 C C . LYS A 1 278 ? -17.281 27.222 34.992 1.00 69.31 278 LYS A C 1
ATOM 2351 O O . LYS A 1 278 ? -17.738 26.577 34.043 1.00 69.31 278 LYS A O 1
ATOM 2356 N N . SER A 1 279 ? -16.050 27.736 34.952 1.00 71.06 279 SER A N 1
ATOM 2357 C CA . SER A 1 279 ? -15.146 27.533 33.803 1.00 71.06 279 SER A CA 1
ATOM 2358 C C . SER A 1 279 ? -14.668 26.084 33.741 1.00 71.06 279 SER A C 1
ATOM 2360 O O . SER A 1 279 ? -14.696 25.463 32.678 1.00 71.06 279 SER A O 1
ATOM 2362 N N . MET A 1 280 ? -14.351 25.512 34.906 1.00 75.00 280 MET A N 1
ATOM 2363 C CA . MET A 1 280 ? -14.011 24.096 35.033 1.00 75.00 280 MET A CA 1
ATOM 2364 C C . MET A 1 280 ? -15.173 23.197 34.578 1.00 75.00 280 MET A C 1
ATOM 2366 O O . MET A 1 280 ? -14.963 22.251 33.823 1.00 75.00 280 MET A O 1
ATOM 2370 N N . GLN A 1 281 ? -16.417 23.519 34.948 1.00 78.00 281 GLN A N 1
ATOM 2371 C CA . GLN A 1 281 ? -17.603 22.794 34.468 1.00 78.00 281 GLN A CA 1
ATOM 2372 C C . GLN A 1 281 ? -17.756 22.831 32.939 1.00 78.00 281 GLN A C 1
ATOM 2374 O O . GLN A 1 281 ? -18.110 21.820 32.332 1.00 78.00 281 GLN A O 1
ATOM 2379 N N . THR A 1 282 ? -17.460 23.970 32.309 1.00 79.81 282 THR A N 1
ATOM 2380 C CA . THR A 1 282 ? -17.553 24.125 30.847 1.00 79.81 282 THR A CA 1
ATOM 2381 C C . THR A 1 282 ? -16.505 23.268 30.137 1.00 79.81 282 THR A C 1
ATOM 2383 O O . THR A 1 282 ? -16.820 22.543 29.196 1.00 79.81 282 THR A O 1
ATOM 2386 N N . LEU A 1 283 ? -15.269 23.286 30.634 1.00 79.69 283 LEU A N 1
ATOM 2387 C CA . LEU A 1 283 ? -14.170 22.477 30.115 1.00 79.69 283 LEU A CA 1
ATOM 2388 C C . LEU A 1 283 ? -14.458 20.970 30.253 1.00 79.69 283 LEU A C 1
ATOM 2390 O O . LEU A 1 283 ? -14.331 20.218 29.288 1.00 79.69 283 LEU A O 1
ATOM 2394 N N . LYS A 1 284 ? -14.945 20.539 31.425 1.00 82.88 284 LYS A N 1
ATOM 2395 C CA . LYS A 1 284 ? -15.401 19.161 31.681 1.00 82.88 284 LYS A CA 1
ATOM 2396 C C . LYS A 1 284 ? -16.475 18.719 30.684 1.00 82.88 284 LYS A C 1
ATOM 2398 O O . LYS A 1 284 ? -16.415 17.612 30.145 1.00 82.88 284 LYS A O 1
ATOM 2403 N N . PHE A 1 285 ? -17.435 19.595 30.392 1.00 84.56 285 PHE A N 1
ATOM 2404 C CA . PHE A 1 285 ? -18.469 19.326 29.395 1.00 84.56 285 PHE A CA 1
ATOM 2405 C C . PHE A 1 285 ? -17.890 19.150 27.982 1.00 84.56 285 PHE A C 1
ATOM 2407 O O . PHE A 1 285 ? -18.282 18.215 27.278 1.00 84.56 285 PHE A O 1
ATOM 2414 N N . LEU A 1 286 ? -16.937 19.998 27.579 1.00 85.44 286 LEU A N 1
ATOM 2415 C CA . LEU A 1 286 ? -16.264 19.899 26.280 1.00 85.44 286 LEU A CA 1
ATOM 2416 C C . LEU A 1 286 ? -15.467 18.597 26.147 1.00 85.44 286 LEU A C 1
ATOM 2418 O O . LEU A 1 286 ? -15.664 17.872 25.171 1.00 85.44 286 LEU A O 1
ATOM 2422 N N . PHE A 1 287 ? -14.666 18.231 27.152 1.00 87.75 287 PHE A N 1
ATOM 2423 C CA . PHE A 1 287 ? -13.939 16.956 27.155 1.00 87.75 287 PHE A CA 1
ATOM 2424 C C . PHE A 1 287 ? -14.875 15.763 26.984 1.00 87.75 287 PHE A C 1
ATOM 2426 O O . PHE A 1 287 ? -14.647 14.908 26.126 1.00 87.75 287 PHE A O 1
ATOM 2433 N N . LYS A 1 288 ? -15.982 15.732 27.734 1.00 88.44 288 LYS A N 1
ATOM 2434 C CA . LYS A 1 288 ? -16.984 14.667 27.617 1.00 88.44 288 LYS A CA 1
ATOM 2435 C C . LYS A 1 288 ? -17.599 14.603 26.216 1.00 88.44 288 LYS A C 1
ATOM 2437 O O . LYS A 1 288 ? -17.841 13.512 25.696 1.00 88.44 288 LYS A O 1
ATOM 2442 N N . LYS A 1 289 ? -17.852 15.751 25.578 1.00 88.06 289 LYS A N 1
ATOM 2443 C CA . LYS A 1 289 ? -18.336 15.808 24.189 1.00 88.06 289 LYS A CA 1
ATOM 2444 C C . LYS A 1 289 ? -17.304 15.254 23.204 1.00 88.06 289 LYS A C 1
ATOM 2446 O O . LYS A 1 289 ? -17.684 14.447 22.356 1.00 88.06 289 LYS A O 1
ATOM 2451 N N . CYS A 1 290 ? -16.027 15.604 23.350 1.00 88.75 290 CYS A N 1
ATOM 2452 C CA . CYS A 1 290 ? -14.943 15.074 22.519 1.00 88.75 290 CYS A CA 1
ATOM 2453 C C . CYS A 1 290 ? -14.772 13.555 22.689 1.00 88.75 290 CYS A C 1
ATOM 2455 O O . CYS A 1 290 ? -14.705 12.837 21.693 1.00 88.75 290 CYS A O 1
ATOM 2457 N N . CYS A 1 291 ? -14.798 13.046 23.926 1.00 89.69 291 CYS A N 1
ATOM 2458 C CA . CYS A 1 291 ? -14.711 11.607 24.200 1.00 89.69 291 CYS A CA 1
ATOM 2459 C C . CYS A 1 291 ? -15.866 10.836 23.542 1.00 89.69 291 CYS A C 1
ATOM 2461 O O . CYS A 1 291 ? -15.641 9.839 22.858 1.00 89.69 291 CYS A O 1
ATOM 2463 N N . ASN A 1 292 ? -17.103 11.334 23.669 1.00 89.50 292 ASN A N 1
ATOM 2464 C CA . ASN A 1 292 ? -18.274 10.736 23.017 1.00 89.50 292 ASN A CA 1
ATOM 2465 C C . ASN A 1 292 ? -18.183 10.770 21.483 1.00 89.50 292 ASN A C 1
ATOM 2467 O O . ASN A 1 292 ? -18.608 9.828 20.807 1.00 89.50 292 ASN A O 1
ATOM 2471 N N . HIS A 1 293 ? -17.629 11.847 20.923 1.00 88.50 293 HIS A N 1
ATOM 2472 C CA . HIS A 1 293 ? -17.400 11.945 19.486 1.00 88.50 293 HIS A CA 1
ATOM 2473 C C . HIS A 1 293 ? -16.397 10.883 19.011 1.00 88.50 293 HIS A C 1
ATOM 2475 O O . HIS A 1 293 ? -16.691 10.145 18.069 1.00 88.50 293 HIS A O 1
ATOM 2481 N N . LEU A 1 294 ? -15.264 10.740 19.707 1.00 87.50 294 LEU A N 1
ATOM 2482 C CA . LEU A 1 294 ? -14.268 9.704 19.420 1.00 87.50 294 LEU A CA 1
ATOM 2483 C C . LEU A 1 294 ? -14.844 8.295 19.578 1.00 87.50 294 LEU A C 1
ATOM 2485 O O . LEU A 1 294 ? -14.662 7.478 18.680 1.00 87.50 294 LEU A O 1
ATOM 2489 N N . LYS A 1 295 ? -15.608 8.025 20.648 1.00 88.69 295 LYS A N 1
ATOM 2490 C CA . LYS A 1 295 ? -16.332 6.754 20.833 1.00 88.69 295 LYS A CA 1
ATOM 2491 C C . LYS A 1 295 ? -17.162 6.419 19.595 1.00 88.69 295 LYS A C 1
ATOM 2493 O O . LYS A 1 295 ? -17.059 5.314 19.073 1.00 88.69 295 LYS A O 1
ATOM 2498 N N . THR A 1 296 ? -17.960 7.374 19.118 1.00 85.25 296 THR A N 1
ATOM 2499 C CA . THR A 1 296 ? -18.826 7.182 17.945 1.00 85.25 296 THR A CA 1
ATOM 2500 C C . THR A 1 296 ? -17.994 6.841 16.706 1.00 85.25 296 THR A C 1
ATOM 2502 O O . THR A 1 296 ? -18.268 5.854 16.030 1.00 85.25 296 THR A O 1
ATOM 2505 N N . LYS A 1 297 ? -16.913 7.590 16.456 1.00 82.44 297 LYS A N 1
ATOM 2506 C CA . LYS A 1 297 ? -16.012 7.364 15.313 1.00 82.44 297 LYS A CA 1
ATOM 2507 C C . LYS A 1 297 ? -15.272 6.026 15.370 1.00 82.44 297 LYS A C 1
ATOM 2509 O O . LYS A 1 297 ? -15.036 5.409 14.333 1.00 82.44 297 LYS A O 1
ATOM 2514 N N . LEU A 1 298 ? -14.908 5.574 16.566 1.00 79.88 298 LEU A N 1
ATOM 2515 C CA . LEU A 1 298 ? -14.243 4.292 16.782 1.00 79.88 298 LEU A CA 1
ATOM 2516 C C . LEU A 1 298 ? -15.210 3.112 16.632 1.00 79.88 298 LEU A C 1
ATOM 2518 O O . LEU A 1 298 ? -14.850 2.121 16.003 1.00 79.88 298 LEU A O 1
ATOM 2522 N N . LEU A 1 299 ? -16.451 3.234 17.115 1.00 78.75 299 LEU A N 1
ATOM 2523 C CA . LEU A 1 299 ? -17.505 2.234 16.890 1.00 78.75 299 LEU A CA 1
ATOM 2524 C C . LEU A 1 299 ? -17.863 2.092 15.399 1.00 78.75 299 LEU A C 1
ATOM 2526 O O . LEU A 1 299 ? -18.142 0.990 14.926 1.00 78.75 299 LEU A O 1
ATOM 2530 N N . GLU A 1 300 ? -17.762 3.177 14.626 1.00 72.75 300 GLU A N 1
ATOM 2531 C CA . GLU A 1 300 ? -17.889 3.150 13.161 1.00 72.75 300 GLU A CA 1
ATOM 2532 C C . GLU A 1 300 ? -16.739 2.374 12.461 1.00 72.75 300 GLU A C 1
ATOM 2534 O O . GLU A 1 300 ? -16.845 2.058 11.274 1.00 72.75 300 GLU A O 1
ATOM 2539 N N . ASN A 1 301 ? -15.681 1.976 13.191 1.00 64.44 301 ASN A N 1
ATOM 2540 C CA . ASN A 1 301 ? -14.613 1.053 12.763 1.00 64.44 301 ASN A CA 1
ATOM 2541 C C . ASN A 1 301 ? -13.876 1.471 11.472 1.00 64.44 301 ASN A C 1
ATOM 2543 O O . ASN A 1 301 ? -13.513 0.646 10.626 1.00 64.44 301 ASN A O 1
ATOM 2547 N N . HIS A 1 302 ? -13.631 2.772 11.319 1.00 59.09 302 HIS A N 1
ATOM 2548 C CA . HIS A 1 302 ? -12.902 3.317 10.171 1.00 59.09 302 HIS A CA 1
ATOM 2549 C C . HIS A 1 302 ? -11.373 3.204 10.281 1.00 59.09 302 HIS A C 1
ATOM 2551 O O . HIS A 1 302 ? -10.682 3.384 9.278 1.00 59.09 302 HIS A O 1
ATOM 2557 N N . PHE A 1 303 ? -10.845 2.869 11.461 1.00 64.12 303 PHE A N 1
ATOM 2558 C CA . PHE A 1 303 ? -9.411 2.859 11.754 1.00 64.12 303 PHE A CA 1
ATOM 2559 C C . PHE A 1 303 ? -8.980 1.547 12.423 1.00 64.12 303 PHE A C 1
ATOM 2561 O O . PHE A 1 303 ? -9.736 0.962 13.196 1.00 64.12 303 PHE A O 1
ATOM 2568 N N . LEU A 1 304 ? -7.755 1.096 12.127 1.00 66.31 304 LEU A N 1
ATOM 2569 C CA . LEU A 1 304 ? -7.095 -0.026 12.802 1.00 66.31 304 LEU A CA 1
ATOM 2570 C C . LEU A 1 304 ? -6.063 0.520 13.787 1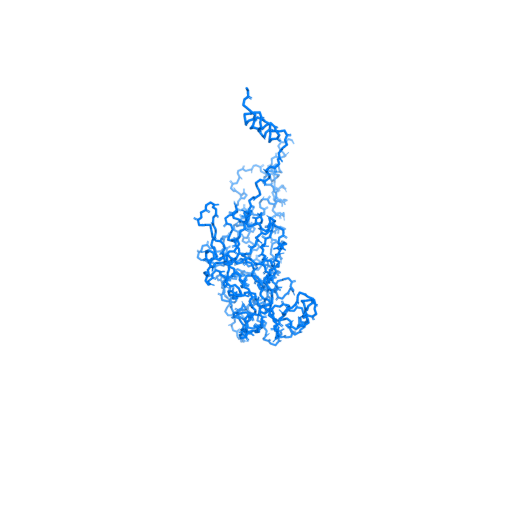.00 66.31 304 LEU A C 1
ATOM 2572 O O . LEU A 1 304 ? -5.125 1.201 13.374 1.00 66.31 304 LEU A O 1
ATOM 2576 N N . PHE A 1 305 ? -6.198 0.160 15.057 1.00 75.19 305 PHE A N 1
ATOM 2577 C CA . PHE A 1 305 ? -5.200 0.440 16.088 1.00 75.19 305 PHE A CA 1
ATOM 2578 C C . PHE A 1 305 ? -4.607 -0.890 16.532 1.00 75.19 305 PHE A C 1
ATOM 2580 O O . PHE A 1 305 ? -5.302 -1.710 17.128 1.00 75.19 305 PHE A O 1
ATOM 2587 N N . LEU A 1 306 ? -3.359 -1.144 16.155 1.00 74.38 306 LEU A N 1
ATOM 2588 C CA . LEU A 1 306 ? -2.699 -2.421 16.395 1.00 74.38 306 LEU A CA 1
ATOM 2589 C C . LEU A 1 306 ? -2.244 -2.508 17.847 1.00 74.38 306 LEU A C 1
ATOM 2591 O O . LEU A 1 306 ? -1.455 -1.683 18.290 1.00 74.38 306 LEU A O 1
ATOM 2595 N N . ILE A 1 307 ? -2.700 -3.525 18.571 1.00 74.31 307 ILE A N 1
ATOM 2596 C CA . ILE A 1 307 ? -2.221 -3.772 19.929 1.00 74.31 307 ILE A CA 1
ATOM 2597 C C . ILE A 1 307 ? -1.065 -4.760 19.853 1.00 74.31 307 ILE A C 1
ATOM 2599 O O . ILE A 1 307 ? -1.236 -5.921 19.476 1.00 74.31 307 ILE A O 1
ATOM 2603 N N . GLY A 1 308 ? 0.118 -4.273 20.211 1.00 66.88 308 GLY A N 1
ATOM 2604 C CA . GLY A 1 308 ? 1.356 -5.043 20.276 1.00 66.88 308 GLY A CA 1
ATOM 2605 C C . GLY A 1 308 ? 2.091 -4.782 21.585 1.00 66.88 308 GLY A C 1
ATOM 2606 O O . GLY A 1 308 ? 1.604 -4.046 22.440 1.00 66.88 308 GLY A O 1
ATOM 2607 N N . ASN A 1 309 ? 3.284 -5.357 21.730 1.00 66.31 309 ASN A N 1
ATOM 2608 C CA . ASN A 1 309 ? 4.081 -5.223 22.955 1.00 66.31 309 ASN A CA 1
ATOM 2609 C C . ASN A 1 309 ? 4.400 -3.756 23.315 1.00 66.31 309 ASN A C 1
ATOM 2611 O O . ASN A 1 309 ? 4.540 -3.442 24.490 1.00 66.31 309 ASN A O 1
ATOM 2615 N N . GLU A 1 310 ? 4.485 -2.867 22.321 1.00 69.25 310 GLU A N 1
ATOM 2616 C CA . GLU A 1 310 ? 4.817 -1.444 22.503 1.00 69.25 310 GLU A CA 1
ATOM 2617 C C . GLU A 1 310 ? 3.585 -0.521 22.568 1.00 69.25 310 GLU A C 1
ATOM 2619 O O . GLU A 1 310 ? 3.679 0.598 23.067 1.00 69.25 310 GLU A O 1
ATOM 2624 N N . TYR A 1 311 ? 2.423 -0.975 22.086 1.00 74.56 311 TYR A N 1
ATOM 2625 C CA . TYR A 1 311 ? 1.224 -0.147 21.912 1.00 74.56 311 TYR A CA 1
ATOM 2626 C C . TYR A 1 311 ? 0.024 -0.814 22.584 1.00 74.56 311 TYR A C 1
ATOM 2628 O O . TYR A 1 311 ? -0.684 -1.624 21.984 1.00 74.56 311 TYR A O 1
ATOM 2636 N N . THR A 1 312 ? -0.180 -0.498 23.861 1.00 84.56 312 THR A N 1
ATOM 2637 C CA . THR A 1 312 ? -1.306 -0.990 24.665 1.00 84.56 312 THR A CA 1
ATOM 2638 C C . THR A 1 312 ? -2.557 -0.130 24.464 1.00 84.56 312 THR A C 1
ATOM 2640 O O . THR A 1 312 ? -2.506 0.950 23.873 1.00 84.56 312 THR A O 1
ATOM 2643 N N . ILE A 1 313 ? -3.705 -0.578 24.986 1.00 84.81 313 ILE A N 1
ATOM 2644 C CA . ILE A 1 313 ? -4.918 0.256 25.010 1.00 84.81 313 ILE A CA 1
ATOM 2645 C C . ILE A 1 313 ? -4.660 1.571 25.759 1.00 84.81 313 ILE A C 1
ATOM 2647 O O . ILE A 1 313 ? -5.067 2.628 25.284 1.00 84.81 313 ILE A O 1
ATOM 2651 N N . ASP A 1 314 ? -3.929 1.522 26.875 1.00 86.06 314 ASP A N 1
ATOM 2652 C CA . ASP A 1 314 ? -3.583 2.718 27.648 1.00 86.06 314 ASP A CA 1
ATOM 2653 C C . ASP A 1 314 ? -2.753 3.716 26.840 1.00 86.06 314 ASP A C 1
ATOM 2655 O O . ASP A 1 314 ? -3.048 4.910 26.875 1.00 86.06 314 ASP A O 1
ATOM 2659 N N . PHE A 1 315 ? -1.789 3.234 26.045 1.00 88.12 315 PHE A N 1
ATOM 2660 C CA . PHE A 1 315 ? -1.032 4.086 25.127 1.00 88.12 315 PHE A CA 1
ATOM 2661 C C . PHE A 1 315 ? -1.959 4.820 24.147 1.00 88.12 315 PHE A C 1
ATOM 2663 O O . PHE A 1 315 ? -1.808 6.022 23.917 1.00 88.12 315 PHE A O 1
ATOM 2670 N N . TYR A 1 316 ? -2.944 4.120 23.577 1.00 87.00 316 TYR A N 1
ATOM 2671 C CA . TYR A 1 316 ? -3.909 4.744 22.672 1.00 87.00 316 TYR A CA 1
ATOM 2672 C C . TYR A 1 316 ? -4.808 5.753 23.385 1.00 87.00 316 TYR A C 1
ATOM 2674 O O . TYR A 1 316 ? -5.067 6.821 22.832 1.00 87.00 316 TYR A O 1
ATOM 2682 N N . LEU A 1 317 ? -5.244 5.461 24.612 1.00 90.19 317 LEU A N 1
ATOM 2683 C CA . LEU A 1 317 ? -6.000 6.411 25.427 1.00 90.19 317 LEU A CA 1
ATOM 2684 C C . LEU A 1 317 ? -5.197 7.690 25.701 1.00 90.19 317 LEU A C 1
ATOM 2686 O O . LEU A 1 317 ? -5.753 8.781 25.587 1.00 90.19 317 LEU A O 1
ATOM 2690 N N . ASP A 1 318 ? -3.897 7.579 25.987 1.00 89.88 318 ASP A N 1
ATOM 2691 C CA . ASP A 1 318 ? -3.024 8.745 26.171 1.00 89.88 318 ASP A CA 1
ATOM 2692 C C . ASP A 1 318 ? -2.919 9.581 24.892 1.00 89.88 318 ASP A C 1
ATOM 2694 O O . ASP A 1 318 ? -3.079 10.801 24.933 1.00 89.88 318 ASP A O 1
ATOM 2698 N N . LYS A 1 319 ? -2.763 8.939 23.728 1.00 89.56 319 LYS A N 1
ATOM 2699 C CA . LYS A 1 319 ? -2.736 9.648 22.440 1.00 89.56 319 LYS A CA 1
ATOM 2700 C C . LYS A 1 319 ? -4.057 10.319 22.090 1.00 89.56 319 LYS A C 1
ATOM 2702 O O . LYS A 1 319 ? -4.051 11.432 21.568 1.00 89.56 319 LYS A O 1
ATOM 2707 N N . PHE A 1 320 ? -5.190 9.690 22.389 1.00 90.38 320 PHE A N 1
ATOM 2708 C CA . PHE A 1 320 ? -6.487 10.343 22.219 1.00 90.38 320 PHE A CA 1
ATOM 2709 C C . PHE A 1 320 ? -6.650 11.529 23.167 1.00 90.38 320 PHE A C 1
ATOM 2711 O O . PHE A 1 320 ? -7.164 12.563 22.747 1.00 90.38 320 PHE A O 1
ATOM 2718 N N . CYS A 1 321 ? -6.187 11.406 24.412 1.00 90.25 321 CYS A N 1
ATOM 2719 C CA . CYS A 1 321 ? -6.181 12.507 25.365 1.00 90.25 321 CYS A CA 1
ATOM 2720 C C . CYS A 1 321 ? -5.371 13.686 24.807 1.00 90.25 321 CYS A C 1
ATOM 2722 O O . CYS A 1 321 ? -5.905 14.790 24.702 1.00 90.25 321 CYS A O 1
ATOM 2724 N N . ASP A 1 322 ? -4.137 13.444 24.353 1.00 87.62 322 ASP A N 1
ATOM 2725 C CA . ASP A 1 322 ? -3.277 14.456 23.723 1.00 87.62 322 ASP A CA 1
ATOM 2726 C C . ASP A 1 322 ? -3.982 15.175 22.560 1.00 87.62 322 ASP A C 1
ATOM 2728 O O . ASP A 1 322 ? -4.023 16.404 22.536 1.00 87.62 322 ASP A O 1
ATOM 2732 N N . LEU A 1 323 ? -4.629 14.428 21.660 1.00 87.44 323 LEU A N 1
ATOM 2733 C CA . LEU A 1 323 ? -5.372 14.994 20.528 1.00 87.44 323 LEU A CA 1
ATOM 2734 C C . LEU A 1 323 ? -6.539 15.889 20.958 1.00 87.44 323 LEU A C 1
ATOM 2736 O O . LEU A 1 323 ? -6.774 16.933 20.346 1.00 87.44 323 LEU A O 1
ATOM 2740 N N . ILE A 1 324 ? -7.293 15.499 21.993 1.00 86.44 324 ILE A N 1
ATOM 2741 C CA . ILE A 1 324 ? -8.381 16.339 22.511 1.00 86.44 324 ILE A CA 1
ATOM 2742 C C . ILE A 1 324 ? -7.807 17.640 23.083 1.00 86.44 324 ILE A C 1
ATOM 2744 O O . ILE A 1 324 ? -8.364 18.709 22.847 1.00 86.44 324 ILE A O 1
ATOM 2748 N N . TYR A 1 325 ? -6.684 17.561 23.798 1.00 82.44 325 TYR A N 1
ATOM 2749 C CA . TYR A 1 325 ? -6.001 18.735 24.337 1.00 82.44 325 TYR A CA 1
ATOM 2750 C C . TYR A 1 325 ? -5.506 19.691 23.253 1.00 82.44 325 TYR A C 1
ATOM 2752 O O . TYR A 1 325 ? -5.704 20.898 23.374 1.00 82.44 325 TYR A O 1
ATOM 2760 N N . GLU A 1 326 ? -4.885 19.162 22.201 1.00 82.06 326 GLU A N 1
ATOM 2761 C CA . GLU A 1 326 ? -4.451 19.952 21.047 1.00 82.06 326 GLU A CA 1
ATOM 2762 C C . GLU A 1 326 ? -5.644 20.616 20.352 1.00 82.06 326 GLU A C 1
ATOM 2764 O O . GLU A 1 326 ? -5.605 21.811 20.067 1.00 82.06 326 GLU A O 1
ATOM 2769 N N . SER A 1 327 ? -6.736 19.870 20.158 1.00 77.25 327 SER A N 1
ATOM 2770 C CA . SER A 1 327 ? -7.946 20.353 19.476 1.00 77.25 327 SER A CA 1
ATOM 2771 C C . SER A 1 327 ? -8.682 21.458 20.235 1.00 77.25 327 SER A C 1
ATOM 2773 O O . SER A 1 327 ? -9.408 22.241 19.631 1.00 77.25 327 SER A O 1
ATOM 2775 N N . LEU A 1 328 ? -8.530 21.512 21.559 1.00 75.75 328 LEU A N 1
ATOM 2776 C CA . LEU A 1 328 ? -9.100 22.572 22.390 1.00 75.75 328 LEU A CA 1
ATOM 2777 C C . LEU A 1 328 ? -8.205 23.821 22.454 1.00 75.75 328 LEU A C 1
ATOM 2779 O O . LEU A 1 328 ? -8.575 24.766 23.144 1.00 75.75 328 LEU A O 1
ATOM 2783 N N . GLU A 1 329 ? -7.070 23.825 21.740 1.00 67.75 329 GLU A N 1
ATOM 2784 C CA . GLU A 1 329 ? -6.013 24.838 21.772 1.00 67.75 329 GLU A CA 1
ATOM 2785 C C . GLU A 1 329 ? -5.574 25.147 23.209 1.00 67.75 329 GLU A C 1
ATOM 2787 O O . GLU A 1 329 ? -6.155 25.972 23.913 1.00 67.75 329 GLU A O 1
ATOM 2792 N N . LEU A 1 330 ? -4.501 24.491 23.663 1.00 59.12 330 LEU A N 1
ATOM 2793 C CA . LEU A 1 330 ? -3.947 24.633 25.018 1.00 59.12 330 LEU A CA 1
ATOM 2794 C C . LEU A 1 330 ? -3.808 26.091 25.487 1.00 59.12 330 LEU A C 1
ATOM 2796 O O . LEU A 1 330 ? -3.994 26.358 26.673 1.00 59.12 330 LEU A O 1
ATOM 2800 N N . ASP A 1 331 ? -3.518 27.034 24.589 1.00 56.03 331 ASP A N 1
ATOM 2801 C CA . ASP A 1 331 ? -3.453 28.457 24.925 1.00 56.03 331 ASP A CA 1
ATOM 2802 C C . ASP A 1 331 ? -4.830 29.092 25.121 1.00 56.03 331 ASP A C 1
ATOM 2804 O O . ASP A 1 331 ? -4.981 29.887 26.044 1.00 56.03 331 ASP A O 1
ATOM 2808 N N . HIS A 1 332 ? -5.856 28.694 24.368 1.00 60.94 332 HIS A N 1
ATOM 2809 C CA . HIS A 1 332 ? -7.241 29.079 24.636 1.00 60.94 332 HIS A CA 1
ATOM 2810 C C . HIS A 1 332 ? -7.778 28.435 25.914 1.00 60.94 332 HIS A C 1
ATOM 2812 O O . HIS A 1 332 ? -8.460 29.113 26.674 1.00 60.94 332 HIS A O 1
ATOM 2818 N N . VAL A 1 333 ? -7.421 27.186 26.230 1.00 60.25 333 VAL A N 1
ATOM 2819 C CA . VAL A 1 333 ? -7.749 26.561 27.526 1.00 60.25 333 VAL A CA 1
ATOM 2820 C C . VAL A 1 333 ? -7.071 27.316 28.671 1.00 60.25 333 VAL A C 1
ATOM 2822 O O . VAL A 1 333 ? -7.738 27.729 29.617 1.00 60.25 333 VAL A O 1
ATOM 2825 N N . LYS A 1 334 ? -5.766 27.597 28.567 1.00 59.34 334 LYS A N 1
ATOM 2826 C CA . LYS A 1 334 ? -5.030 28.405 29.556 1.00 59.34 334 LYS A CA 1
ATOM 2827 C C . LYS A 1 334 ? -5.580 29.827 29.663 1.00 59.34 334 LYS A C 1
ATOM 2829 O O . LYS A 1 334 ? -5.617 30.372 30.761 1.00 59.34 334 LYS A O 1
ATOM 2834 N N . GLN A 1 335 ? -6.003 30.437 28.556 1.00 59.84 335 GLN A N 1
ATOM 2835 C CA . GLN A 1 335 ? -6.618 31.762 28.537 1.00 59.84 335 GLN A CA 1
ATOM 2836 C C . GLN A 1 335 ? -8.026 31.737 29.138 1.00 59.84 335 GLN A C 1
ATOM 2838 O O . GLN A 1 335 ? -8.285 32.544 30.013 1.00 59.84 335 GLN A O 1
ATOM 2843 N N . ILE A 1 336 ? -8.909 30.795 28.792 1.00 59.53 336 ILE A N 1
ATOM 2844 C CA . ILE A 1 336 ? -10.238 30.614 29.417 1.00 59.53 336 ILE A CA 1
ATOM 2845 C C 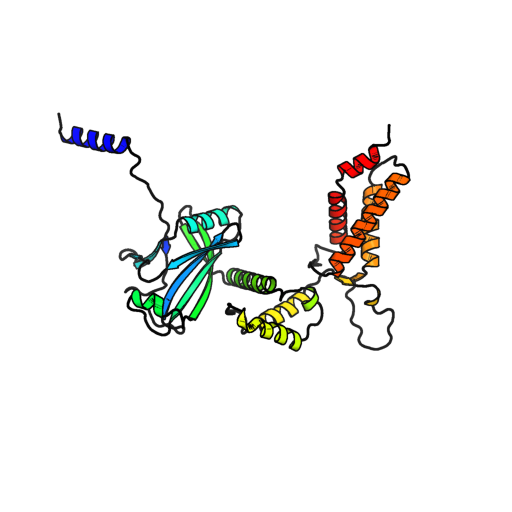. ILE A 1 336 ? -10.109 30.460 30.938 1.00 59.53 336 ILE A C 1
ATOM 2847 O O . ILE A 1 336 ? -10.920 31.003 31.689 1.00 59.53 336 ILE A O 1
ATOM 2851 N N . LEU A 1 337 ? -9.065 29.765 31.394 1.00 54.59 337 LEU A N 1
ATOM 2852 C CA . LEU A 1 337 ? -8.764 29.582 32.813 1.00 54.59 337 LEU A CA 1
ATOM 2853 C C . LEU A 1 337 ? -8.089 30.817 33.459 1.00 54.59 337 LEU A C 1
ATOM 2855 O O . LEU A 1 337 ? -8.218 30.999 34.665 1.00 54.59 337 LEU A O 1
ATOM 2859 N N . LYS A 1 338 ? -7.436 31.706 32.687 1.00 52.38 338 LYS A N 1
ATOM 2860 C CA . LYS A 1 338 ? -6.815 32.970 33.158 1.00 52.38 338 LYS A CA 1
ATOM 2861 C C . LYS A 1 338 ? -7.689 34.231 33.003 1.00 52.38 338 LYS A C 1
ATOM 2863 O O . LYS A 1 338 ? -7.468 35.203 33.721 1.00 52.38 338 LYS A O 1
ATOM 2868 N N . ILE A 1 339 ? -8.650 34.257 32.074 1.00 47.47 339 ILE A N 1
ATOM 2869 C CA . ILE A 1 339 ? -9.314 35.478 31.561 1.00 47.47 339 ILE A CA 1
ATOM 2870 C C . ILE A 1 339 ? -10.213 36.178 32.592 1.00 47.47 339 ILE A C 1
ATOM 2872 O O . ILE A 1 339 ? -10.536 37.346 32.410 1.00 47.47 339 ILE A O 1
ATOM 2876 N N . LYS A 1 340 ? -10.563 35.547 33.715 1.00 48.72 340 LYS A N 1
ATOM 2877 C CA . LYS A 1 340 ? -11.426 36.165 34.738 1.00 48.72 340 LYS A CA 1
ATOM 2878 C C . LYS A 1 340 ? -10.708 36.751 35.957 1.00 48.72 340 LYS A C 1
ATOM 2880 O O . LYS A 1 340 ? -11.342 37.011 36.970 1.00 48.72 340 LYS A O 1
ATOM 2885 N N . LYS A 1 341 ? -9.400 37.013 35.866 1.00 44.91 341 LYS A N 1
ATOM 2886 C CA . LYS A 1 341 ? -8.657 37.757 36.905 1.00 44.91 341 LYS A CA 1
ATOM 2887 C C . LYS A 1 341 ? -8.753 39.291 36.761 1.00 44.91 341 LYS A C 1
ATOM 2889 O O . LYS A 1 341 ? -7.891 39.997 37.279 1.00 44.91 341 LYS A O 1
ATOM 2894 N N . ARG A 1 342 ? -9.756 39.810 36.045 1.00 36.72 342 ARG A N 1
ATOM 2895 C CA . ARG A 1 342 ? -10.040 41.247 35.925 1.00 36.72 342 ARG A CA 1
ATOM 2896 C C . ARG A 1 342 ? -11.505 41.546 36.164 1.00 36.72 342 ARG A C 1
ATOM 2898 O O . ARG A 1 342 ? -12.335 40.863 35.525 1.00 36.72 342 ARG A O 1
#